Protein AF-A0A0J6UNQ1-F1 (afdb_monomer_lite)

Sequence (253 aa):
MTHEAFAPLTIAEYAAQAALTDQRSDGGSLAFPLLGLFGETGSLLSEVKKKQRDRTSYRGYAGAVVEELGDVLWYFAAVAFRTGVPLPGVFAEAVSATGNDGAITLAALQPDIMPRAGDPTAAFERTLLKLAGEVGILVMDAQGQGGEKSIGLPRNRLVTIARTLIQAANEAGVTLEAAAIKNLAKISDRWPRERQYPAPLDALADAEERLPRSIAIEIFEREVRGRTYVFQRRNGINIGDRLTRGTGQPPQA

Structure (mmCIF, N/CA/C/O backbone):
data_AF-A0A0J6UNQ1-F1
#
_entry.id   AF-A0A0J6UNQ1-F1
#
loop_
_atom_site.group_PDB
_atom_site.id
_atom_site.type_symbol
_atom_site.label_atom_id
_atom_site.label_alt_id
_atom_site.label_comp_id
_atom_site.label_asym_id
_atom_site.label_entity_id
_atom_site.label_seq_id
_atom_site.pdbx_PDB_ins_code
_atom_site.Cartn_x
_atom_site.Cartn_y
_atom_site.Cartn_z
_atom_site.occupancy
_atom_site.B_iso_or_equiv
_atom_site.auth_seq_id
_atom_site.auth_comp_id
_atom_site.auth_asym_id
_atom_site.auth_atom_id
_atom_site.pdbx_PDB_model_num
ATOM 1 N N . MET A 1 1 ? -18.266 -28.365 -5.798 1.00 35.19 1 MET A N 1
ATOM 2 C CA . MET A 1 1 ? -16.909 -27.824 -5.588 1.00 35.19 1 MET A CA 1
ATOM 3 C C . MET A 1 1 ? -16.323 -27.559 -6.960 1.00 35.19 1 MET A C 1
ATOM 5 O O . MET A 1 1 ? -15.866 -28.487 -7.612 1.00 35.19 1 MET A O 1
ATOM 9 N N . THR A 1 2 ? -16.467 -26.339 -7.464 1.00 34.62 2 THR A N 1
ATOM 10 C CA . THR A 1 2 ? -15.745 -25.905 -8.660 1.00 34.62 2 THR A CA 1
ATOM 11 C C . THR A 1 2 ? -14.287 -25.758 -8.254 1.00 34.62 2 THR A C 1
ATOM 13 O O . THR A 1 2 ? -13.968 -24.957 -7.382 1.00 34.62 2 THR A O 1
ATOM 16 N N . HIS A 1 3 ? -13.419 -26.595 -8.819 1.00 41.25 3 HIS A N 1
ATOM 17 C CA . HIS A 1 3 ? -11.984 -26.355 -8.805 1.00 41.25 3 HIS A CA 1
ATOM 18 C C . HIS A 1 3 ? -11.775 -25.048 -9.580 1.00 41.25 3 HIS A C 1
ATOM 20 O O . HIS A 1 3 ? -11.714 -25.063 -10.808 1.00 41.25 3 HIS A O 1
ATOM 26 N N . GLU A 1 4 ? -11.761 -23.905 -8.894 1.00 51.84 4 GLU A N 1
ATOM 27 C CA . GLU A 1 4 ? -11.143 -22.714 -9.466 1.00 51.84 4 GLU A CA 1
ATOM 28 C C . GLU A 1 4 ? -9.684 -23.095 -9.704 1.00 51.84 4 GLU A C 1
ATOM 30 O O . GLU A 1 4 ? -8.930 -23.378 -8.770 1.00 51.84 4 GLU A O 1
ATOM 35 N N . ALA A 1 5 ? -9.319 -23.242 -10.976 1.00 53.97 5 ALA A N 1
ATOM 36 C CA . ALA A 1 5 ? -7.930 -23.392 -11.356 1.00 53.97 5 ALA A CA 1
ATOM 37 C C . ALA A 1 5 ? -7.187 -22.169 -10.811 1.00 53.97 5 ALA A C 1
ATOM 39 O O . ALA A 1 5 ? -7.630 -21.043 -11.026 1.00 53.97 5 ALA A O 1
ATOM 40 N N . PHE A 1 6 ? -6.097 -22.392 -10.075 1.00 60.75 6 PHE A N 1
ATOM 41 C CA . PHE A 1 6 ? -5.273 -21.304 -9.564 1.00 60.75 6 PHE A CA 1
ATOM 42 C C . PHE A 1 6 ? -4.751 -20.499 -10.760 1.00 60.75 6 PHE A C 1
ATOM 44 O O . PHE A 1 6 ? -3.892 -20.974 -11.505 1.00 60.75 6 PHE A O 1
ATOM 51 N N . ALA A 1 7 ? -5.323 -19.318 -10.974 1.00 77.00 7 ALA A N 1
ATOM 52 C CA . ALA A 1 7 ? -4.884 -18.371 -11.982 1.00 77.00 7 ALA A CA 1
ATOM 53 C C . ALA A 1 7 ? -4.007 -17.317 -11.289 1.00 77.00 7 ALA A C 1
ATOM 55 O O . ALA A 1 7 ? -4.425 -16.776 -10.262 1.00 77.00 7 ALA A O 1
ATOM 56 N N . PRO A 1 8 ? -2.798 -17.032 -11.801 1.00 86.50 8 PRO A N 1
ATOM 57 C CA . PRO A 1 8 ? -1.965 -15.967 -11.257 1.00 86.50 8 PRO A CA 1
ATOM 58 C C . PRO A 1 8 ? -2.681 -14.618 -11.354 1.00 86.50 8 PRO A C 1
ATOM 60 O O . PRO A 1 8 ? -3.288 -14.319 -12.383 1.00 86.50 8 PRO A O 1
ATOM 63 N N . LEU A 1 9 ? -2.570 -13.790 -10.316 1.00 92.31 9 LEU A N 1
ATOM 64 C CA . LEU A 1 9 ? -3.244 -12.495 -10.284 1.00 92.31 9 LEU A CA 1
ATOM 65 C C . LEU A 1 9 ? -2.548 -11.516 -11.237 1.00 92.31 9 LEU A C 1
ATOM 67 O O . LEU A 1 9 ? -1.386 -11.139 -11.031 1.00 92.31 9 LEU A O 1
ATOM 71 N N . THR A 1 10 ? -3.254 -11.081 -12.277 1.00 94.94 10 THR A N 1
ATOM 72 C CA . THR A 1 10 ? -2.749 -10.043 -13.180 1.00 94.94 10 THR A CA 1
ATOM 73 C C . THR A 1 10 ? -2.793 -8.667 -12.526 1.00 94.94 10 THR A C 1
ATOM 75 O O . THR A 1 10 ? -3.625 -8.370 -11.665 1.00 94.94 10 THR A O 1
ATOM 78 N N . ILE A 1 11 ? -1.905 -7.775 -12.968 1.00 95.06 11 ILE A N 1
ATOM 79 C CA . ILE A 1 11 ? -1.898 -6.381 -12.502 1.00 95.06 11 ILE A CA 1
ATOM 80 C C . ILE A 1 11 ? -3.201 -5.679 -12.902 1.00 95.06 11 ILE A C 1
ATOM 82 O O . ILE A 1 11 ? -3.720 -4.856 -12.148 1.00 95.06 11 ILE A O 1
ATOM 86 N N . ALA A 1 12 ? -3.746 -6.022 -14.073 1.00 94.06 12 ALA A N 1
ATOM 87 C CA . ALA A 1 12 ? -5.016 -5.498 -14.556 1.00 94.06 12 ALA A CA 1
ATOM 88 C C . ALA A 1 12 ? -6.192 -5.937 -13.667 1.00 94.06 12 ALA A C 1
ATOM 90 O O . ALA A 1 12 ? -7.011 -5.098 -13.291 1.00 94.06 12 ALA A O 1
ATOM 91 N N . GLU A 1 13 ? -6.254 -7.215 -13.280 1.00 94.00 13 GLU A N 1
ATOM 92 C CA . GLU A 1 13 ? -7.276 -7.724 -12.357 1.00 94.00 13 GLU A CA 1
ATOM 93 C C . GLU A 1 13 ? -7.169 -7.073 -10.981 1.00 94.00 13 GLU A C 1
ATOM 95 O O . GLU A 1 13 ? -8.181 -6.618 -10.446 1.00 94.00 13 GLU A O 1
ATOM 100 N N . TYR A 1 14 ? -5.954 -6.970 -10.430 1.00 95.31 14 TYR A N 1
ATOM 101 C CA . TYR A 1 14 ? -5.736 -6.272 -9.165 1.00 95.31 14 TYR A CA 1
ATOM 102 C C . TYR A 1 14 ? -6.218 -4.817 -9.243 1.00 95.31 14 TYR A C 1
ATOM 104 O O . TYR A 1 14 ? -7.014 -4.393 -8.407 1.00 95.31 14 TYR A O 1
ATOM 112 N N . ALA A 1 15 ? -5.796 -4.067 -10.268 1.00 94.25 15 ALA A N 1
ATOM 113 C CA . ALA A 1 15 ? -6.183 -2.668 -10.450 1.00 94.25 15 ALA A CA 1
ATOM 114 C C . ALA A 1 15 ? -7.705 -2.502 -10.576 1.00 94.25 15 ALA A C 1
ATOM 116 O O . ALA A 1 15 ? -8.283 -1.606 -9.961 1.00 94.25 15 ALA A O 1
ATOM 117 N N . ALA A 1 16 ? -8.361 -3.386 -11.334 1.00 92.44 16 ALA A N 1
ATOM 118 C CA . ALA A 1 16 ? -9.809 -3.375 -11.499 1.00 92.44 16 ALA A CA 1
ATOM 119 C C . ALA A 1 16 ? -10.539 -3.635 -10.174 1.00 92.44 16 ALA A C 1
ATOM 121 O O . ALA A 1 16 ? -11.527 -2.967 -9.882 1.00 92.44 16 ALA A O 1
ATOM 122 N N . GLN A 1 17 ? -10.063 -4.575 -9.354 1.00 91.62 17 GLN A N 1
ATOM 123 C CA . GLN A 1 17 ? -10.671 -4.861 -8.054 1.00 91.62 17 GLN A CA 1
ATOM 124 C C . GLN A 1 17 ? -10.409 -3.750 -7.028 1.00 91.62 17 GLN A C 1
ATOM 126 O O . GLN A 1 17 ? -11.342 -3.327 -6.348 1.00 91.62 17 GLN A O 1
ATOM 131 N N . ALA A 1 18 ? -9.181 -3.231 -6.963 1.00 90.94 18 ALA A N 1
ATOM 132 C CA . ALA A 1 18 ? -8.801 -2.124 -6.088 1.00 90.94 18 ALA A CA 1
ATOM 133 C C . ALA A 1 18 ? -9.609 -0.847 -6.376 1.00 90.94 18 ALA A C 1
ATOM 135 O O . ALA A 1 18 ? -10.054 -0.172 -5.448 1.00 90.94 18 ALA A O 1
ATOM 136 N N . ALA A 1 19 ? -9.864 -0.541 -7.654 1.00 88.75 19 ALA A N 1
ATOM 137 C CA . ALA A 1 19 ? -10.661 0.618 -8.057 1.00 88.75 19 ALA A CA 1
ATOM 138 C C . ALA A 1 19 ? -12.116 0.548 -7.558 1.00 88.75 19 ALA A C 1
ATOM 140 O O . ALA A 1 19 ? -12.745 1.576 -7.318 1.00 88.75 19 ALA A O 1
ATOM 141 N N . LEU A 1 20 ? -12.663 -0.655 -7.356 1.00 84.88 20 LEU A N 1
ATOM 142 C CA . LEU A 1 20 ? -14.030 -0.826 -6.856 1.00 84.88 20 LEU A CA 1
ATOM 143 C C . LEU A 1 20 ? -14.170 -0.543 -5.365 1.00 84.88 20 LEU A C 1
ATOM 145 O O . LEU A 1 20 ? -15.296 -0.338 -4.913 1.00 84.88 20 LEU A O 1
ATOM 149 N N . THR A 1 21 ? -13.071 -0.563 -4.609 1.00 79.69 21 THR A N 1
ATOM 150 C CA . THR A 1 21 ? -13.057 -0.255 -3.174 1.00 79.69 21 THR A CA 1
ATOM 151 C C . THR A 1 21 ? -12.548 1.148 -2.880 1.00 79.69 21 THR A C 1
ATOM 153 O O . THR A 1 21 ? -12.613 1.572 -1.729 1.00 79.69 21 THR A O 1
ATOM 156 N N . ASP A 1 22 ? -12.124 1.901 -3.901 1.00 74.00 22 ASP A N 1
ATOM 157 C CA . ASP A 1 22 ? -11.892 3.349 -3.830 1.00 74.00 22 ASP A CA 1
ATOM 158 C C . ASP A 1 22 ? -13.232 4.115 -3.718 1.00 74.00 22 ASP A C 1
ATOM 160 O O . ASP A 1 22 ? -13.554 5.038 -4.468 1.00 74.00 22 ASP A O 1
ATOM 164 N N . GLN A 1 23 ? -14.090 3.670 -2.797 1.00 63.25 23 GLN A N 1
ATOM 165 C CA . GLN A 1 23 ? -15.420 4.214 -2.588 1.00 63.25 23 GLN A CA 1
ATOM 166 C C . GLN A 1 23 ? -15.385 5.324 -1.532 1.00 63.25 23 GLN A C 1
ATOM 168 O O . GLN A 1 23 ? -15.496 5.064 -0.336 1.00 63.25 23 GLN A O 1
ATOM 173 N N . ARG A 1 24 ? -15.425 6.562 -2.048 1.00 61.69 24 ARG A N 1
ATOM 174 C CA . ARG A 1 24 ? -16.089 7.770 -1.498 1.00 61.69 24 ARG A CA 1
ATOM 175 C C . ARG A 1 24 ? -15.286 8.723 -0.598 1.00 61.69 24 ARG A C 1
ATOM 177 O O . ARG A 1 24 ? -14.873 8.388 0.503 1.00 61.69 24 ARG A O 1
ATOM 184 N N . SER A 1 25 ? -15.289 10.002 -0.994 1.00 50.69 25 SER A N 1
ATOM 185 C CA . SER A 1 25 ? -16.072 11.104 -0.365 1.00 50.69 25 SER A CA 1
ATOM 186 C C . SER A 1 25 ? -15.649 12.495 -0.876 1.00 50.69 25 SER A C 1
ATOM 188 O O . SER A 1 25 ? -16.354 13.473 -0.652 1.00 50.69 25 SER A O 1
ATOM 190 N N . ASP A 1 26 ? -14.543 12.578 -1.618 1.00 56.22 26 ASP A N 1
ATOM 191 C CA . ASP A 1 26 ? -13.857 13.822 -1.996 1.00 56.22 26 ASP A CA 1
ATOM 192 C C . ASP A 1 26 ? -14.108 14.286 -3.444 1.00 56.22 26 ASP A C 1
ATOM 194 O O . ASP A 1 26 ? -13.344 15.084 -3.985 1.00 56.22 26 ASP A O 1
ATOM 198 N N . GLY A 1 27 ? -15.146 13.761 -4.103 1.00 61.03 27 GLY A N 1
ATOM 199 C CA . GLY A 1 27 ? -15.489 14.138 -5.479 1.00 61.03 27 GLY A CA 1
ATOM 200 C C . GLY A 1 27 ? -14.445 13.747 -6.534 1.00 61.03 27 GLY A C 1
ATOM 201 O O . GLY A 1 27 ? -14.466 14.312 -7.623 1.00 61.03 27 GLY A O 1
ATOM 202 N N . GLY A 1 28 ? -13.543 12.802 -6.233 1.00 67.56 28 GLY A N 1
ATOM 203 C CA . GLY A 1 28 ? -12.483 12.370 -7.153 1.00 67.56 28 GLY A CA 1
ATOM 204 C C . GLY A 1 28 ? -11.170 13.145 -7.004 1.00 67.56 28 GLY A C 1
ATOM 205 O O . GLY A 1 28 ? -10.309 13.051 -7.876 1.00 67.56 28 GLY A O 1
ATOM 206 N N . SER A 1 29 ? -10.997 13.896 -5.911 1.00 81.75 29 SER A N 1
ATOM 207 C CA . SER A 1 29 ? -9.749 14.606 -5.607 1.00 81.75 29 SER A CA 1
ATOM 208 C C . SER A 1 29 ? -8.552 13.656 -5.504 1.00 81.75 29 SER A C 1
ATOM 210 O O . SER A 1 29 ? -8.648 12.540 -5.012 1.00 81.75 29 SER A O 1
ATOM 212 N N . LEU A 1 30 ? -7.371 14.087 -5.931 1.00 85.88 30 LEU A N 1
ATOM 213 C CA . LEU A 1 30 ? -6.160 13.278 -5.780 1.00 85.88 30 LEU A CA 1
ATOM 214 C C . LEU A 1 30 ? -5.583 13.335 -4.351 1.00 85.88 30 LEU A C 1
ATOM 216 O O . LEU A 1 30 ? -4.728 12.530 -3.988 1.00 85.88 30 LEU A O 1
ATOM 220 N N . ALA A 1 31 ? -6.056 14.274 -3.525 1.00 85.62 31 ALA A N 1
ATOM 221 C CA . ALA A 1 31 ? -5.492 14.546 -2.208 1.00 85.62 31 ALA A CA 1
ATOM 222 C C . ALA A 1 31 ? -5.585 13.343 -1.258 1.00 85.62 31 ALA A C 1
ATOM 224 O O . ALA A 1 31 ? -4.598 13.010 -0.606 1.00 85.62 31 ALA A O 1
ATOM 225 N N . PHE A 1 32 ? -6.739 12.672 -1.190 1.00 87.00 32 PHE A N 1
ATOM 226 C CA . PHE A 1 32 ? -6.927 11.563 -0.255 1.00 87.00 32 PHE A CA 1
ATOM 227 C C . PHE A 1 32 ? -6.045 10.346 -0.594 1.00 87.00 32 PHE A C 1
ATOM 229 O O . PHE A 1 32 ? -5.311 9.903 0.292 1.00 87.00 32 PHE A O 1
ATOM 236 N N . PRO A 1 33 ? -5.998 9.849 -1.850 1.00 90.94 33 PRO A N 1
ATOM 237 C CA . PRO A 1 33 ? -5.072 8.775 -2.212 1.00 90.94 33 PRO A CA 1
ATOM 238 C C . PRO A 1 33 ? -3.597 9.118 -2.001 1.00 90.94 33 PRO A C 1
ATOM 240 O O . PRO A 1 33 ? -2.822 8.246 -1.623 1.00 90.94 33 PRO A O 1
ATOM 243 N N . LEU A 1 34 ? -3.196 10.376 -2.209 1.00 92.69 34 LEU A N 1
ATOM 244 C CA . LEU A 1 34 ? -1.817 10.813 -1.974 1.00 92.69 34 LEU A CA 1
ATOM 245 C C . LEU A 1 34 ? -1.449 10.841 -0.489 1.00 92.69 34 LEU A C 1
ATOM 247 O O . LEU A 1 34 ? -0.360 10.400 -0.124 1.00 92.69 34 LEU A O 1
ATOM 251 N N . LEU A 1 35 ? -2.354 11.328 0.367 1.00 92.19 35 LEU A N 1
ATOM 252 C CA . LEU A 1 35 ? -2.179 11.280 1.821 1.00 92.19 35 LEU A CA 1
ATOM 253 C C . LEU A 1 35 ? -2.087 9.834 2.313 1.00 92.19 35 LEU A C 1
ATOM 255 O O . LEU A 1 35 ? -1.215 9.525 3.123 1.00 92.19 35 LEU A O 1
ATOM 259 N N . GLY A 1 36 ? -2.945 8.958 1.786 1.00 93.81 36 GLY A N 1
ATOM 260 C CA . GLY A 1 36 ? -2.898 7.524 2.049 1.00 93.81 36 GLY A CA 1
ATOM 261 C C . GLY A 1 36 ? -1.568 6.906 1.629 1.00 93.81 36 GLY A C 1
ATOM 262 O O . GLY A 1 36 ? -0.867 6.345 2.462 1.00 93.81 36 GLY A O 1
ATOM 263 N N . LEU A 1 37 ? -1.156 7.094 0.371 1.00 96.44 37 LEU A N 1
ATOM 264 C CA . LEU A 1 37 ? 0.104 6.556 -0.152 1.00 96.44 37 LEU A CA 1
ATOM 265 C C . LEU A 1 37 ? 1.313 6.986 0.689 1.00 96.44 37 LEU A C 1
ATOM 267 O O . LEU A 1 37 ? 2.171 6.164 1.015 1.00 96.44 37 LEU A O 1
ATOM 271 N N . PHE A 1 38 ? 1.383 8.269 1.053 1.00 96.94 38 PHE A N 1
ATOM 272 C CA . PHE A 1 38 ? 2.451 8.789 1.903 1.00 96.94 38 PHE A CA 1
ATOM 273 C C . PHE A 1 38 ? 2.399 8.187 3.314 1.00 96.94 38 PHE A C 1
ATOM 275 O O . PHE A 1 38 ? 3.431 7.771 3.843 1.00 96.94 38 PHE A O 1
ATOM 282 N N . 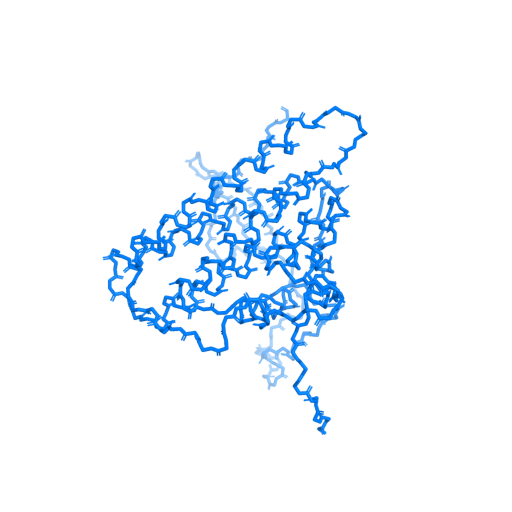GLY A 1 39 ? 1.202 8.102 3.902 1.00 97.19 39 GLY A N 1
ATOM 283 C CA . GLY A 1 39 ? 0.967 7.515 5.219 1.00 97.19 39 GLY A CA 1
ATOM 284 C C . GLY A 1 39 ? 1.421 6.060 5.304 1.00 97.19 39 GLY A C 1
ATOM 285 O O . GLY A 1 39 ? 2.264 5.745 6.142 1.00 97.19 39 GLY A O 1
ATOM 286 N N . GLU A 1 40 ? 0.956 5.207 4.389 1.00 97.31 40 GLU A N 1
ATOM 287 C CA . GLU A 1 40 ? 1.295 3.776 4.399 1.00 97.31 40 GLU A CA 1
ATOM 288 C C . GLU A 1 40 ? 2.765 3.523 4.051 1.00 97.31 40 GLU A C 1
ATOM 290 O O . GLU A 1 40 ? 3.394 2.613 4.588 1.00 97.31 40 GLU A O 1
ATOM 295 N N . THR A 1 41 ? 3.384 4.390 3.242 1.00 97.75 41 THR A N 1
ATOM 296 C CA . THR A 1 41 ? 4.842 4.340 3.040 1.00 97.75 41 THR A CA 1
ATOM 297 C C . THR A 1 41 ? 5.594 4.629 4.352 1.00 97.75 41 THR A C 1
ATOM 299 O O . THR A 1 41 ? 6.621 4.010 4.645 1.00 97.75 41 THR A O 1
ATOM 302 N N . GLY A 1 42 ? 5.074 5.535 5.187 1.00 96.81 42 GLY A N 1
ATOM 303 C CA . GLY A 1 42 ? 5.582 5.799 6.537 1.00 96.81 42 GLY A CA 1
ATOM 304 C C . GLY A 1 42 ? 5.323 4.659 7.532 1.00 96.81 42 GLY A C 1
ATOM 305 O O . GLY A 1 42 ? 6.181 4.370 8.379 1.00 96.81 42 GLY A O 1
ATOM 306 N N . SER A 1 43 ? 4.180 3.980 7.424 1.00 95.38 43 SER A N 1
ATOM 307 C CA . SER A 1 43 ? 3.863 2.770 8.192 1.00 95.38 43 SER A CA 1
ATOM 308 C C . SER A 1 43 ? 4.835 1.633 7.850 1.00 95.38 43 SER A C 1
ATOM 310 O O . SER A 1 43 ? 5.454 1.064 8.752 1.00 95.38 43 SER A O 1
ATOM 312 N N . LEU A 1 44 ? 5.117 1.410 6.561 1.00 94.19 44 LEU A N 1
ATOM 313 C CA . LEU A 1 44 ? 6.121 0.450 6.092 1.00 94.19 44 LEU A CA 1
ATOM 314 C C . LEU A 1 44 ? 7.522 0.735 6.665 1.00 94.19 44 LEU A C 1
ATOM 316 O O . LEU A 1 44 ? 8.185 -0.167 7.183 1.00 94.19 44 LEU A O 1
ATOM 320 N N . LEU A 1 45 ? 7.968 1.998 6.641 1.00 93.00 45 LEU A N 1
ATOM 321 C CA . LEU A 1 45 ? 9.219 2.425 7.291 1.00 93.00 45 LEU A CA 1
ATOM 322 C C . LEU A 1 45 ? 9.220 2.128 8.800 1.00 93.00 45 LEU A C 1
ATOM 324 O O . LEU A 1 45 ? 10.249 1.760 9.378 1.00 93.00 45 LEU A O 1
ATOM 328 N N . SER A 1 46 ? 8.067 2.281 9.450 1.00 92.12 46 SER A N 1
ATOM 329 C CA . SER A 1 46 ? 7.922 2.023 10.880 1.00 92.12 46 SER A CA 1
ATOM 330 C C . SER A 1 46 ? 8.072 0.541 11.218 1.00 92.12 46 SER A C 1
ATOM 332 O O . SER A 1 46 ? 8.720 0.233 12.220 1.00 92.12 46 SER A O 1
ATOM 334 N N . GLU A 1 47 ? 7.563 -0.371 10.387 1.00 89.50 47 GLU A N 1
ATOM 335 C CA . GLU A 1 47 ? 7.742 -1.818 10.576 1.00 89.50 47 GLU A CA 1
ATOM 336 C C . GLU A 1 47 ? 9.210 -2.243 10.481 1.00 89.50 47 GLU A C 1
ATOM 338 O O . GLU A 1 47 ? 9.699 -3.019 11.308 1.00 89.50 47 GLU A O 1
ATOM 343 N N . VAL A 1 48 ? 9.965 -1.670 9.542 1.00 82.12 48 VAL A N 1
ATOM 344 C CA . VAL A 1 48 ? 11.411 -1.930 9.432 1.00 82.12 48 VAL A CA 1
ATOM 345 C C . VAL A 1 48 ? 12.167 -1.437 10.659 1.00 82.12 48 VAL A C 1
ATOM 347 O O . VAL A 1 48 ? 12.972 -2.176 11.230 1.00 82.12 48 VAL A O 1
ATOM 350 N N . LYS A 1 49 ? 11.852 -0.229 11.132 1.00 85.38 49 LYS A N 1
ATOM 351 C CA . LYS A 1 49 ? 12.442 0.320 12.358 1.00 85.38 49 LYS A CA 1
ATOM 352 C C . LYS A 1 49 ? 12.123 -0.540 13.587 1.00 85.38 49 LYS A C 1
ATOM 354 O O . LYS A 1 49 ? 12.995 -0.753 14.429 1.00 85.38 49 LYS A O 1
ATOM 359 N N . LYS A 1 50 ? 10.888 -1.047 13.705 1.00 84.19 50 LYS A N 1
ATOM 360 C CA . LYS A 1 50 ? 10.483 -1.953 14.797 1.00 84.19 50 LYS A CA 1
ATOM 361 C C . LYS A 1 50 ? 11.296 -3.245 14.770 1.00 84.19 50 LYS A C 1
ATOM 363 O O . LYS A 1 50 ? 11.805 -3.642 15.809 1.00 84.19 50 LYS A O 1
ATOM 368 N N . LYS A 1 51 ? 11.493 -3.855 13.598 1.00 79.50 51 LYS A N 1
ATOM 369 C CA . LYS A 1 51 ? 12.292 -5.083 13.445 1.00 79.50 51 LYS A CA 1
ATOM 370 C C . LYS A 1 51 ? 13.759 -4.915 13.842 1.00 79.50 51 LYS A C 1
ATOM 372 O O . LYS A 1 51 ? 14.341 -5.832 14.415 1.00 79.50 51 LYS A O 1
ATOM 377 N N . GLN A 1 52 ? 14.354 -3.760 13.544 1.00 74.56 52 GLN A N 1
ATOM 378 C CA . GLN A 1 52 ? 15.722 -3.445 13.968 1.00 74.56 52 GLN A CA 1
ATOM 379 C C . GLN A 1 52 ? 15.832 -3.258 15.485 1.00 74.56 52 GLN A C 1
ATOM 381 O O . GLN A 1 52 ? 16.808 -3.693 16.095 1.00 74.56 52 GLN A O 1
ATOM 386 N N . ARG A 1 53 ? 14.841 -2.591 16.091 1.00 76.38 53 ARG A N 1
ATOM 387 C CA . ARG A 1 53 ? 14.822 -2.289 17.528 1.00 76.38 53 ARG A CA 1
ATOM 388 C C . ARG A 1 53 ? 14.527 -3.530 18.365 1.00 76.38 53 ARG A C 1
ATOM 390 O O . ARG A 1 53 ? 15.241 -3.835 19.317 1.00 76.38 53 ARG A O 1
ATOM 397 N N . ASP A 1 54 ? 13.460 -4.221 18.001 1.00 70.62 54 ASP A N 1
ATOM 398 C CA . ASP A 1 54 ? 12.901 -5.340 18.730 1.00 70.62 54 ASP A CA 1
ATOM 399 C C . ASP A 1 54 ? 13.162 -6.566 17.858 1.00 70.62 54 ASP A C 1
ATOM 401 O O . ASP A 1 54 ? 12.563 -6.670 16.788 1.00 70.62 54 ASP A O 1
ATOM 405 N N . ARG A 1 55 ? 14.066 -7.474 18.273 1.00 65.94 55 ARG A N 1
ATOM 406 C CA . ARG A 1 55 ? 14.407 -8.744 17.582 1.00 65.94 55 ARG A CA 1
ATOM 407 C C . ARG A 1 55 ? 13.186 -9.676 17.483 1.00 65.94 55 ARG A C 1
ATOM 409 O O . ARG A 1 55 ? 13.124 -10.745 18.086 1.00 65.94 55 ARG A O 1
ATOM 416 N N . THR A 1 56 ? 12.175 -9.239 16.753 1.00 62.88 56 THR A N 1
ATOM 417 C CA . THR A 1 56 ? 10.869 -9.861 16.579 1.00 62.88 56 THR A CA 1
ATOM 418 C C . THR A 1 56 ? 11.016 -11.106 15.724 1.00 62.88 56 THR A C 1
ATOM 420 O O . THR A 1 56 ? 11.940 -11.221 14.912 1.00 62.88 56 THR A O 1
ATOM 423 N N . SER A 1 57 ? 10.091 -12.056 15.875 1.00 69.56 57 SER A N 1
ATOM 424 C CA . SER A 1 57 ? 10.082 -13.241 15.016 1.00 69.56 57 SER A CA 1
ATOM 425 C C . SER A 1 57 ? 9.977 -12.832 13.541 1.00 69.56 57 SER A C 1
ATOM 427 O O . SER A 1 57 ? 9.232 -11.919 13.181 1.00 69.56 57 SER A O 1
ATOM 429 N N . TYR A 1 58 ? 10.732 -13.503 12.670 1.00 68.12 58 TYR A N 1
ATOM 430 C CA . TYR A 1 58 ? 10.709 -13.240 11.227 1.00 68.12 58 TYR A CA 1
ATOM 431 C C . TYR A 1 58 ? 9.297 -13.357 10.626 1.00 68.12 58 TYR A C 1
ATOM 433 O O . TYR A 1 58 ? 8.923 -12.550 9.784 1.00 68.12 58 TYR A O 1
ATOM 441 N N . ARG A 1 59 ? 8.476 -14.299 11.118 1.00 70.38 59 ARG A N 1
ATOM 442 C CA . ARG A 1 59 ? 7.094 -14.495 10.645 1.00 70.38 59 ARG A CA 1
ATOM 443 C C . ARG A 1 59 ? 6.183 -13.300 10.930 1.00 70.38 59 ARG A C 1
ATOM 445 O O . ARG A 1 59 ? 5.426 -12.913 10.049 1.00 70.38 59 ARG A O 1
ATOM 452 N N . GLY A 1 60 ? 6.263 -12.719 12.130 1.00 80.00 60 GLY A N 1
ATOM 453 C CA . GLY A 1 60 ? 5.476 -11.530 12.473 1.00 80.00 60 GLY A CA 1
ATOM 454 C C . GLY A 1 60 ? 5.878 -10.324 11.626 1.00 80.00 60 GLY A C 1
ATOM 455 O O . GLY A 1 60 ? 5.021 -9.624 11.101 1.00 80.00 60 GLY A O 1
ATOM 456 N N . TYR A 1 61 ? 7.184 -10.156 11.417 1.00 83.06 61 TYR A N 1
ATOM 457 C CA . TYR A 1 61 ? 7.726 -9.094 10.576 1.00 83.06 61 TYR A CA 1
ATOM 458 C C . TYR A 1 61 ? 7.308 -9.218 9.107 1.00 83.06 61 TYR A C 1
ATOM 460 O O . TYR A 1 61 ? 6.773 -8.268 8.548 1.00 83.06 61 TYR A O 1
ATOM 468 N N . ALA A 1 62 ? 7.489 -10.391 8.492 1.00 84.88 62 ALA A N 1
ATOM 469 C CA . ALA A 1 62 ? 7.086 -10.610 7.104 1.00 84.88 62 ALA A CA 1
ATOM 470 C C . ALA A 1 62 ? 5.577 -10.383 6.917 1.00 84.88 62 ALA A C 1
ATOM 472 O O . ALA A 1 62 ? 5.167 -9.752 5.950 1.00 84.88 62 ALA A O 1
ATOM 473 N N . GLY A 1 63 ? 4.750 -10.835 7.868 1.00 89.31 63 GLY A N 1
ATOM 474 C CA . GLY A 1 63 ? 3.304 -10.610 7.835 1.00 89.31 63 GLY A CA 1
ATOM 475 C C . GLY A 1 63 ? 2.902 -9.133 7.908 1.00 89.31 63 GLY A C 1
ATOM 476 O O . GLY A 1 63 ? 1.965 -8.740 7.210 1.00 89.31 63 GLY A O 1
ATOM 477 N N . ALA A 1 64 ? 3.612 -8.335 8.714 1.00 90.50 64 ALA A N 1
ATOM 478 C CA . ALA A 1 64 ? 3.408 -6.892 8.814 1.00 90.50 64 ALA A CA 1
ATOM 479 C C . ALA A 1 64 ? 3.870 -6.173 7.539 1.00 90.50 64 ALA A C 1
ATOM 481 O O . ALA A 1 64 ? 3.100 -5.436 6.942 1.00 90.50 64 ALA A O 1
ATOM 482 N N . VAL A 1 65 ? 5.071 -6.471 7.034 1.00 91.50 65 VAL A N 1
ATOM 483 C CA . VAL A 1 65 ? 5.583 -5.871 5.789 1.00 91.50 65 VAL A CA 1
ATOM 484 C C . VAL A 1 65 ? 4.684 -6.184 4.589 1.00 91.50 65 VAL A C 1
ATOM 486 O O . VAL A 1 65 ? 4.430 -5.299 3.779 1.00 91.50 65 VAL A O 1
ATOM 489 N N . VAL A 1 66 ? 4.167 -7.413 4.478 1.00 94.19 66 VAL A N 1
ATOM 490 C CA . VAL A 1 66 ? 3.191 -7.790 3.436 1.00 94.19 66 VAL A CA 1
ATOM 491 C C . VAL A 1 66 ? 1.907 -6.965 3.544 1.00 94.19 66 VAL A C 1
ATOM 493 O O . VAL A 1 66 ? 1.309 -6.640 2.523 1.00 94.19 66 VAL A O 1
ATOM 496 N N . GLU A 1 67 ? 1.475 -6.630 4.761 1.00 94.62 67 GLU A N 1
ATOM 497 C CA . GLU A 1 67 ? 0.305 -5.776 4.975 1.00 94.62 67 GLU A CA 1
ATOM 498 C C . GLU A 1 67 ? 0.548 -4.352 4.493 1.00 94.62 67 GLU A C 1
ATOM 500 O O . GLU A 1 67 ? -0.189 -3.865 3.640 1.00 94.62 67 GLU A O 1
ATOM 505 N N . GLU A 1 68 ? 1.625 -3.738 4.978 1.00 96.12 68 GLU A N 1
ATOM 506 C CA . GLU A 1 68 ? 1.964 -2.352 4.660 1.00 96.12 68 GLU A CA 1
ATOM 507 C C . GLU A 1 68 ? 2.272 -2.175 3.166 1.00 96.12 68 GLU A C 1
ATOM 509 O O . GLU A 1 68 ? 1.823 -1.219 2.540 1.00 96.12 68 GLU A O 1
ATOM 514 N N . LEU A 1 69 ? 2.972 -3.131 2.539 1.00 96.06 69 LEU A N 1
ATOM 515 C CA . LEU A 1 69 ? 3.179 -3.128 1.085 1.00 96.06 69 LEU A CA 1
ATOM 516 C C . LEU A 1 69 ? 1.864 -3.240 0.311 1.00 96.06 69 LEU A C 1
ATOM 518 O O . LEU A 1 69 ? 1.737 -2.640 -0.755 1.00 96.06 69 LEU A O 1
ATOM 522 N N . GLY A 1 70 ? 0.903 -4.009 0.824 1.00 96.69 70 GLY A N 1
ATOM 523 C CA . GLY A 1 70 ? -0.416 -4.147 0.217 1.00 96.69 70 GLY A CA 1
ATOM 524 C C . GLY A 1 70 ? -1.195 -2.834 0.256 1.00 96.69 70 GLY A C 1
ATOM 525 O O . GLY A 1 70 ? -1.799 -2.450 -0.743 1.00 96.69 70 GLY A O 1
ATOM 526 N N . ASP A 1 71 ? -1.130 -2.116 1.376 1.00 96.38 71 ASP A N 1
ATOM 527 C CA . ASP A 1 71 ? -1.792 -0.821 1.535 1.00 96.38 71 ASP A CA 1
ATOM 528 C C . ASP A 1 71 ? -1.105 0.279 0.695 1.00 96.38 71 ASP A C 1
ATOM 530 O O . ASP A 1 71 ? -1.785 1.063 0.026 1.00 96.38 71 ASP A O 1
ATOM 534 N N . VAL A 1 72 ? 0.235 0.273 0.608 1.00 98.00 72 VAL A N 1
ATOM 535 C CA . VAL A 1 72 ? 0.998 1.124 -0.329 1.00 98.00 72 VAL A CA 1
ATOM 536 C C . VAL A 1 72 ? 0.593 0.846 -1.778 1.00 98.00 72 VAL A C 1
ATOM 538 O O . VAL A 1 72 ? 0.319 1.782 -2.532 1.00 98.00 72 VAL A O 1
ATOM 541 N N . LEU A 1 73 ? 0.528 -0.427 -2.180 1.00 97.69 73 LEU A N 1
ATOM 542 C CA . LEU A 1 73 ? 0.138 -0.825 -3.533 1.00 97.69 73 LEU A CA 1
ATOM 543 C C . LEU A 1 73 ? -1.296 -0.381 -3.862 1.00 97.69 73 LEU A C 1
ATOM 545 O O . LEU A 1 73 ? -1.548 0.081 -4.976 1.00 97.69 73 LEU A O 1
ATOM 549 N N . TRP A 1 74 ? -2.210 -0.462 -2.895 1.00 96.44 74 TRP A N 1
ATOM 550 C CA . TRP A 1 74 ? -3.601 -0.048 -3.062 1.00 96.44 74 TRP A CA 1
ATOM 551 C C . TRP A 1 74 ? -3.733 1.454 -3.317 1.00 96.44 74 TRP A C 1
ATOM 553 O O . TRP A 1 74 ? -4.335 1.858 -4.316 1.00 96.44 74 TRP A O 1
ATOM 563 N N . TYR A 1 75 ? -3.112 2.295 -2.484 1.00 96.25 75 TYR A N 1
ATOM 564 C CA . TYR A 1 75 ? -3.131 3.740 -2.716 1.00 96.25 75 TYR A CA 1
ATOM 565 C C . TYR A 1 75 ? -2.368 4.140 -3.981 1.00 96.25 75 TYR A C 1
ATOM 567 O O . TYR A 1 75 ? -2.789 5.055 -4.688 1.00 96.25 75 TYR A O 1
ATOM 575 N N . PHE A 1 76 ? -1.285 3.437 -4.318 1.00 97.12 76 PHE A N 1
ATOM 576 C CA . PHE A 1 76 ? -0.569 3.652 -5.572 1.00 97.12 76 PHE A CA 1
ATOM 577 C C . PHE A 1 76 ? -1.456 3.348 -6.791 1.00 97.12 76 PHE A C 1
ATOM 579 O O . PHE A 1 76 ? -1.508 4.144 -7.733 1.00 97.12 76 PHE A O 1
ATOM 586 N N . ALA A 1 77 ? -2.216 2.249 -6.749 1.00 95.69 77 ALA A N 1
ATOM 587 C CA . ALA A 1 77 ? -3.203 1.910 -7.769 1.00 95.69 77 ALA A CA 1
ATOM 588 C C . ALA A 1 77 ? -4.322 2.959 -7.859 1.00 95.69 77 ALA A C 1
ATOM 590 O O . ALA A 1 77 ? -4.692 3.356 -8.964 1.00 95.69 77 ALA A O 1
ATOM 591 N N . ALA A 1 78 ? -4.811 3.463 -6.721 1.00 93.12 78 ALA A N 1
ATOM 592 C CA . ALA A 1 78 ? -5.813 4.528 -6.681 1.00 93.12 78 ALA A CA 1
ATOM 593 C C . ALA A 1 78 ? -5.292 5.836 -7.306 1.00 93.12 78 ALA A C 1
ATOM 595 O O . ALA A 1 78 ? -5.990 6.461 -8.104 1.00 93.12 78 ALA A O 1
ATOM 596 N N . VAL A 1 79 ? -4.046 6.231 -7.017 1.00 92.94 79 VAL A N 1
ATOM 597 C CA . VAL A 1 79 ? -3.404 7.401 -7.643 1.00 92.94 79 VAL A CA 1
ATOM 598 C C . VAL A 1 79 ? -3.289 7.223 -9.158 1.00 92.94 79 VAL A C 1
ATOM 600 O O . VAL A 1 79 ? -3.657 8.127 -9.912 1.00 92.94 79 VAL A O 1
ATOM 603 N N . ALA A 1 80 ? -2.816 6.064 -9.624 1.00 93.19 80 ALA A N 1
ATOM 604 C CA . ALA A 1 80 ? -2.714 5.772 -11.053 1.00 93.19 80 ALA A CA 1
ATOM 605 C C . ALA A 1 80 ? -4.093 5.829 -11.736 1.00 93.19 80 ALA A C 1
ATOM 607 O O . ALA A 1 80 ? -4.253 6.491 -12.761 1.00 93.19 80 ALA A O 1
ATOM 608 N N . PHE A 1 81 ? -5.112 5.229 -11.114 1.00 91.19 81 PHE A N 1
ATOM 609 C CA . PHE A 1 81 ? -6.488 5.240 -11.606 1.00 91.19 81 PHE A CA 1
ATOM 610 C C . PHE A 1 81 ? -7.060 6.661 -11.714 1.00 91.19 81 PHE A C 1
ATOM 612 O O . PHE A 1 81 ? -7.537 7.049 -12.780 1.00 91.19 81 PHE A O 1
ATOM 619 N N . ARG A 1 82 ? -6.954 7.475 -10.653 1.00 87.94 82 ARG A N 1
ATOM 620 C CA . ARG A 1 82 ? -7.488 8.851 -10.636 1.00 87.94 82 ARG A CA 1
ATOM 621 C C . ARG A 1 82 ? -6.740 9.816 -11.560 1.00 87.94 82 ARG A C 1
ATOM 623 O O . ARG A 1 82 ? -7.293 10.842 -11.938 1.00 87.94 82 ARG A O 1
ATOM 630 N N . THR A 1 83 ? -5.508 9.487 -11.948 1.00 88.12 83 THR A N 1
ATOM 631 C CA . THR A 1 83 ? -4.725 10.257 -12.931 1.00 88.12 83 THR A CA 1
ATOM 632 C C . THR A 1 83 ? -4.804 9.704 -14.353 1.00 88.12 83 THR A C 1
ATOM 634 O O . THR A 1 83 ? -4.144 10.221 -15.251 1.00 88.12 83 THR A O 1
ATOM 637 N N . GLY A 1 84 ? -5.615 8.665 -14.582 1.00 89.38 84 GLY A N 1
ATOM 638 C CA . GLY A 1 84 ? -5.789 8.054 -15.900 1.00 89.38 84 GLY A CA 1
ATOM 639 C C . GLY A 1 84 ? -4.550 7.318 -16.418 1.00 89.38 84 GLY A C 1
ATOM 640 O O . GLY A 1 84 ? -4.470 7.022 -17.610 1.00 89.38 84 GLY A O 1
ATOM 641 N N . VAL A 1 85 ? -3.579 7.013 -15.551 1.00 91.44 85 VAL A N 1
ATOM 642 C CA . VAL A 1 85 ? -2.375 6.271 -15.928 1.00 91.44 85 VAL A CA 1
ATOM 643 C C . VAL A 1 85 ? -2.635 4.770 -15.747 1.00 91.44 85 VAL A C 1
ATOM 645 O O . VAL A 1 85 ? -2.901 4.323 -14.630 1.00 91.44 85 VAL A O 1
ATOM 648 N N . PRO A 1 86 ? -2.535 3.950 -16.809 1.00 92.44 86 PRO A N 1
ATOM 649 C CA . PRO A 1 86 ? -2.786 2.518 -16.704 1.00 92.44 86 PRO A CA 1
ATOM 650 C C . PRO A 1 86 ? -1.699 1.833 -15.867 1.00 92.44 86 PRO A C 1
ATOM 652 O O . PRO A 1 86 ? -0.543 1.728 -16.286 1.00 92.44 86 PRO A O 1
ATOM 655 N N . LEU A 1 87 ? -2.091 1.324 -14.695 1.00 94.62 87 LEU A N 1
ATOM 656 C CA . LEU A 1 87 ? -1.201 0.633 -13.758 1.00 94.62 87 LEU A CA 1
ATOM 657 C C . LEU A 1 87 ? -0.398 -0.519 -14.400 1.00 94.62 87 LEU A C 1
ATOM 659 O O . LEU A 1 87 ? 0.804 -0.593 -14.142 1.00 94.62 87 LEU A O 1
ATOM 663 N N . PRO A 1 88 ? -0.976 -1.373 -15.276 1.00 94.56 88 PRO A N 1
ATOM 664 C CA . PRO A 1 88 ? -0.206 -2.445 -15.903 1.00 94.56 88 PRO A CA 1
ATOM 665 C C . PRO A 1 88 ? 0.948 -1.921 -16.763 1.00 94.56 88 PRO A C 1
ATOM 667 O O . PRO A 1 88 ? 2.066 -2.416 -16.656 1.00 94.56 88 PRO A O 1
ATOM 670 N N . GLY A 1 89 ? 0.722 -0.841 -17.518 1.00 92.81 89 GLY A N 1
ATOM 671 C CA . GLY A 1 89 ? 1.774 -0.193 -18.297 1.00 92.81 89 GLY A CA 1
ATOM 672 C C . GLY A 1 89 ? 2.856 0.443 -17.419 1.00 92.81 89 GLY A C 1
ATOM 673 O O . GLY A 1 89 ? 4.015 0.496 -17.822 1.00 92.81 89 GLY A O 1
ATOM 674 N N . VAL A 1 90 ? 2.518 0.944 -16.227 1.00 94.88 90 VAL A N 1
ATOM 675 C CA . VAL A 1 90 ? 3.514 1.475 -15.274 1.00 94.88 90 VAL A CA 1
ATOM 676 C C . VAL A 1 90 ? 4.454 0.368 -14.806 1.00 94.88 90 VAL A C 1
ATOM 678 O O . VAL A 1 90 ? 5.672 0.539 -14.824 1.00 94.88 90 VAL A O 1
ATOM 681 N N . PHE A 1 91 ? 3.899 -0.778 -14.416 1.00 95.31 91 PHE A N 1
ATOM 682 C CA . PHE A 1 91 ? 4.694 -1.912 -13.961 1.00 95.31 91 PHE A CA 1
ATOM 683 C C . PHE A 1 91 ? 5.467 -2.589 -15.095 1.00 95.31 91 PHE A C 1
ATOM 685 O O . PHE A 1 91 ? 6.628 -2.932 -14.888 1.00 95.31 91 PHE A O 1
ATOM 692 N N . ALA A 1 92 ? 4.882 -2.706 -16.292 1.00 93.06 92 ALA A N 1
ATOM 693 C CA . ALA A 1 92 ? 5.570 -3.200 -17.485 1.00 93.06 92 ALA A CA 1
ATOM 694 C C . ALA A 1 92 ? 6.846 -2.394 -17.765 1.00 93.06 92 ALA A C 1
ATOM 696 O O . ALA A 1 92 ? 7.927 -2.959 -17.920 1.00 93.06 92 ALA A O 1
ATOM 697 N N . GLU A 1 93 ? 6.747 -1.061 -17.738 1.00 93.44 93 GLU A N 1
ATOM 698 C CA . GLU A 1 93 ? 7.900 -0.176 -17.917 1.00 93.44 93 GLU A CA 1
ATOM 699 C C . GLU A 1 93 ? 8.892 -0.274 -16.745 1.00 93.44 93 GLU A C 1
ATOM 701 O O . GLU A 1 93 ? 10.110 -0.266 -16.949 1.00 93.44 93 GLU A O 1
ATOM 706 N N . ALA A 1 94 ? 8.398 -0.421 -15.510 1.00 94.56 94 ALA A N 1
ATOM 707 C CA . ALA A 1 94 ? 9.244 -0.550 -14.325 1.00 94.56 94 ALA A CA 1
ATOM 708 C C . ALA A 1 94 ? 10.198 -1.752 -14.414 1.00 94.56 94 ALA A C 1
ATOM 710 O O . ALA A 1 94 ? 11.361 -1.612 -14.019 1.00 94.56 94 ALA A O 1
ATOM 711 N N . VAL A 1 95 ? 9.731 -2.869 -14.990 1.00 92.69 95 VAL A N 1
ATOM 712 C CA . VAL A 1 95 ? 10.514 -4.096 -15.231 1.00 92.69 95 VAL A CA 1
ATOM 713 C C . VAL A 1 95 ? 11.071 -4.207 -16.656 1.00 92.69 95 VAL A C 1
ATOM 715 O O . VAL A 1 95 ? 11.686 -5.212 -16.994 1.00 92.69 95 VAL A O 1
ATOM 718 N N . SER A 1 96 ? 10.886 -3.180 -17.496 1.00 87.88 96 SER A N 1
ATOM 719 C CA . SER A 1 96 ? 11.304 -3.184 -18.910 1.00 87.88 96 SER A CA 1
ATOM 720 C C . SER A 1 96 ? 10.747 -4.366 -19.723 1.00 87.88 96 SER A C 1
ATOM 722 O O . SER A 1 96 ? 11.390 -4.848 -20.657 1.00 87.88 96 SER A O 1
ATOM 724 N N . ALA A 1 97 ? 9.539 -4.829 -19.389 1.00 77.38 97 ALA A N 1
ATOM 725 C CA . ALA A 1 97 ? 8.827 -5.828 -20.175 1.00 77.38 97 ALA A CA 1
ATOM 726 C C . ALA A 1 97 ? 8.367 -5.216 -21.506 1.00 77.38 97 ALA A C 1
ATOM 728 O O . ALA A 1 97 ? 7.816 -4.117 -21.544 1.00 77.38 97 ALA A O 1
ATOM 729 N N . THR A 1 98 ? 8.576 -5.935 -22.610 1.00 59.94 98 THR A N 1
ATOM 730 C CA . THR A 1 98 ? 8.105 -5.530 -23.940 1.00 59.94 98 THR A CA 1
ATOM 731 C C . THR A 1 98 ? 6.904 -6.384 -24.350 1.00 59.94 98 THR A C 1
ATOM 733 O O . THR A 1 98 ? 6.983 -7.608 -24.373 1.00 59.94 98 THR A O 1
ATOM 736 N N . GLY A 1 99 ? 5.782 -5.739 -24.691 1.00 55.50 99 GLY A N 1
ATOM 737 C CA . GLY A 1 99 ? 4.748 -6.342 -25.541 1.00 55.50 99 GLY A CA 1
ATOM 738 C C . GLY A 1 99 ? 3.610 -7.140 -24.892 1.00 55.50 99 GLY A C 1
ATOM 739 O O . GLY A 1 99 ? 3.002 -7.926 -25.613 1.00 55.50 99 GLY A O 1
ATOM 740 N N . ASN A 1 100 ? 3.260 -6.964 -23.608 1.00 57.00 100 ASN A N 1
ATOM 741 C CA . ASN A 1 100 ? 2.036 -7.597 -23.081 1.00 57.00 100 ASN A CA 1
ATOM 742 C C . ASN A 1 100 ? 1.439 -6.936 -21.819 1.00 57.00 100 ASN A C 1
ATOM 744 O O . ASN A 1 100 ? 1.169 -7.618 -20.833 1.00 57.00 100 ASN A O 1
ATOM 748 N N . ASP A 1 101 ? 1.219 -5.616 -21.834 1.00 60.75 101 ASP A N 1
ATOM 749 C CA . ASP A 1 101 ? 0.766 -4.839 -20.663 1.00 60.75 101 ASP A CA 1
ATOM 750 C C . ASP A 1 101 ? -0.473 -5.431 -19.957 1.00 60.75 101 ASP A C 1
ATOM 752 O O . ASP A 1 101 ? -0.594 -5.315 -18.744 1.00 60.75 101 ASP A O 1
ATOM 756 N N . GLY A 1 102 ? -1.378 -6.107 -20.674 1.00 60.72 102 GLY A N 1
ATOM 757 C CA . GLY A 1 102 ? -2.601 -6.686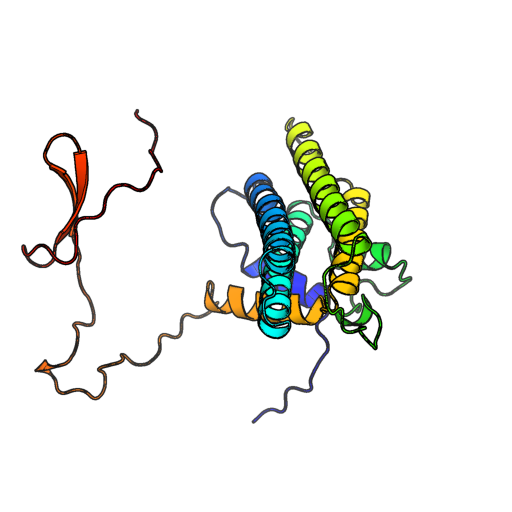 -20.099 1.00 60.72 102 GLY A CA 1
ATOM 758 C C . GLY A 1 102 ? -2.447 -8.049 -19.411 1.00 60.72 102 GLY A C 1
ATOM 759 O O . GLY A 1 102 ? -3.349 -8.441 -18.678 1.00 60.72 102 GLY A O 1
ATOM 760 N N . ALA A 1 103 ? -1.342 -8.769 -19.629 1.00 80.31 103 ALA A N 1
ATOM 761 C CA . ALA A 1 103 ? -1.171 -10.150 -19.157 1.00 80.31 103 ALA A CA 1
ATOM 762 C C . ALA A 1 103 ? -0.060 -10.320 -18.110 1.00 80.31 103 ALA A C 1
ATOM 764 O O . ALA A 1 103 ? 0.195 -11.437 -17.660 1.00 80.31 103 ALA A O 1
ATOM 765 N N . ILE A 1 104 ? 0.624 -9.237 -17.726 1.00 89.69 104 ILE A N 1
ATOM 766 C CA . ILE A 1 104 ? 1.674 -9.305 -16.706 1.00 89.69 104 ILE A CA 1
ATOM 767 C C . ILE A 1 104 ? 1.029 -9.613 -15.353 1.00 89.69 104 ILE A C 1
ATOM 769 O O . ILE A 1 104 ? 0.110 -8.925 -14.894 1.00 89.69 104 ILE A O 1
ATOM 773 N N . THR A 1 105 ? 1.534 -10.663 -14.718 1.00 93.06 105 THR A N 1
ATOM 774 C CA . THR A 1 105 ? 1.126 -11.102 -13.386 1.00 93.06 105 THR A CA 1
ATOM 775 C C . THR A 1 105 ? 1.954 -10.399 -12.322 1.00 93.06 105 THR A C 1
ATOM 777 O O . THR A 1 105 ? 3.091 -9.997 -12.571 1.00 93.06 105 THR A O 1
ATOM 780 N N . LEU A 1 106 ? 1.405 -10.250 -11.116 1.00 93.31 106 LEU A N 1
ATOM 781 C CA . LEU A 1 106 ? 2.166 -9.712 -9.984 1.00 93.31 106 LEU A CA 1
ATOM 782 C C . LEU A 1 106 ? 3.370 -10.596 -9.638 1.00 93.31 106 LEU A C 1
ATOM 784 O O . LEU A 1 106 ? 4.426 -10.069 -9.295 1.00 93.31 106 LEU A O 1
ATOM 788 N N . ALA A 1 107 ? 3.235 -11.917 -9.788 1.00 91.62 107 ALA A N 1
ATOM 789 C CA . ALA A 1 107 ? 4.338 -12.860 -9.631 1.00 91.62 107 ALA A CA 1
ATOM 790 C C . ALA A 1 107 ? 5.496 -12.572 -10.605 1.00 91.62 107 ALA A C 1
ATOM 792 O O . ALA A 1 107 ? 6.653 -12.591 -10.199 1.00 91.62 107 ALA A O 1
ATOM 793 N N . ALA A 1 108 ? 5.196 -12.222 -11.862 1.00 92.06 108 ALA A N 1
ATOM 794 C CA . ALA A 1 108 ? 6.205 -11.948 -12.888 1.00 92.06 108 ALA A CA 1
ATOM 795 C C . ALA A 1 108 ? 7.024 -10.663 -12.646 1.00 92.06 108 ALA A C 1
ATOM 797 O O . ALA A 1 108 ? 8.000 -10.416 -13.353 1.00 92.06 108 ALA A O 1
ATOM 798 N N . LEU A 1 109 ? 6.650 -9.832 -11.665 1.00 93.00 109 LEU A N 1
ATOM 799 C CA . LEU A 1 109 ? 7.411 -8.632 -11.301 1.00 93.00 109 LEU A CA 1
ATOM 800 C C . LEU A 1 109 ? 8.669 -8.940 -10.483 1.00 93.00 109 LEU A C 1
ATOM 802 O O . LEU A 1 109 ? 9.493 -8.048 -10.267 1.00 93.00 109 LEU A O 1
ATOM 806 N N . GLN A 1 110 ? 8.797 -10.164 -9.977 1.00 93.75 110 GLN A N 1
ATOM 807 C CA . GLN A 1 110 ? 9.825 -10.549 -9.020 1.00 93.75 110 GLN A CA 1
ATOM 808 C C . GLN A 1 110 ? 10.469 -11.886 -9.414 1.00 93.75 110 GLN A C 1
ATOM 810 O O . GLN A 1 110 ? 9.911 -12.625 -10.221 1.00 93.75 110 GLN A O 1
ATOM 815 N N . PRO A 1 111 ? 11.661 -12.207 -8.879 1.00 90.12 111 PRO A N 1
ATOM 816 C CA . PRO A 1 111 ? 12.311 -13.488 -9.142 1.00 90.12 111 PRO A CA 1
ATOM 817 C C . PRO A 1 111 ? 11.478 -14.685 -8.654 1.00 90.12 111 PRO A C 1
ATOM 819 O O . PRO A 1 111 ? 10.905 -14.631 -7.567 1.00 90.12 111 PRO A O 1
ATOM 822 N N . ASP A 1 112 ? 11.523 -15.801 -9.390 1.00 84.31 112 ASP A N 1
ATOM 823 C CA . ASP A 1 112 ? 10.811 -17.048 -9.045 1.00 84.31 112 ASP A CA 1
ATOM 824 C C . ASP A 1 112 ? 11.174 -17.590 -7.652 1.00 84.31 112 ASP A C 1
ATOM 826 O O . ASP A 1 112 ? 10.359 -18.207 -6.964 1.00 84.31 112 ASP A O 1
ATOM 830 N N . ILE A 1 113 ? 12.422 -17.370 -7.230 1.00 82.88 113 ILE A N 1
ATOM 831 C CA . ILE A 1 113 ? 12.930 -17.787 -5.925 1.00 82.88 113 ILE A CA 1
ATOM 832 C C . ILE A 1 113 ? 13.305 -16.541 -5.136 1.00 82.88 113 ILE A C 1
ATOM 834 O O . ILE A 1 113 ? 14.366 -15.945 -5.329 1.00 82.88 113 ILE A O 1
ATOM 838 N N . MET A 1 114 ? 12.432 -16.186 -4.197 1.00 82.12 114 MET A N 1
ATOM 839 C CA . MET A 1 114 ? 12.678 -15.105 -3.255 1.00 82.12 114 MET A CA 1
ATOM 840 C C . MET A 1 114 ? 13.700 -15.531 -2.191 1.00 82.12 114 MET A C 1
ATOM 842 O O . MET A 1 114 ? 13.446 -16.487 -1.446 1.00 82.12 114 MET A O 1
ATOM 846 N N . PRO A 1 115 ? 14.847 -14.838 -2.058 1.00 72.88 115 PRO A N 1
ATOM 847 C CA . PRO A 1 115 ? 15.757 -15.089 -0.954 1.00 72.88 115 PRO A CA 1
ATOM 848 C C . PRO A 1 115 ? 15.068 -14.715 0.362 1.00 72.88 115 PRO A C 1
ATOM 850 O O . PRO A 1 115 ? 14.501 -13.631 0.504 1.00 72.88 115 PRO A O 1
ATOM 853 N N . ARG A 1 116 ? 15.127 -15.607 1.357 1.00 67.50 116 ARG A N 1
ATOM 854 C CA . ARG A 1 116 ? 14.667 -15.273 2.709 1.00 67.50 116 ARG A CA 1
ATOM 855 C C . ARG A 1 116 ? 15.636 -14.266 3.320 1.00 67.50 116 ARG A C 1
ATOM 857 O O . ARG A 1 116 ? 16.735 -14.639 3.725 1.00 67.50 116 ARG A O 1
ATOM 864 N N . ALA A 1 117 ? 15.224 -13.007 3.397 1.00 64.88 117 ALA A N 1
ATOM 865 C CA . ALA A 1 117 ? 15.928 -12.011 4.191 1.00 64.88 117 ALA A CA 1
ATOM 866 C C . ALA A 1 117 ? 15.780 -12.366 5.680 1.00 64.88 117 ALA A C 1
ATOM 868 O O . ALA A 1 117 ? 14.692 -12.710 6.117 1.00 64.88 117 ALA A O 1
ATOM 869 N N . GLY A 1 118 ? 16.861 -12.343 6.459 1.00 67.88 118 GLY A N 1
ATOM 870 C CA . GLY A 1 118 ? 16.794 -12.549 7.911 1.00 67.88 118 GLY A CA 1
ATOM 871 C C . GLY A 1 118 ? 16.485 -11.240 8.631 1.00 67.88 118 GLY A C 1
ATOM 872 O O . GLY A 1 118 ? 15.364 -11.014 9.097 1.00 67.88 118 GLY A O 1
ATOM 873 N N . ASP A 1 119 ? 17.494 -10.373 8.672 1.00 71.62 119 ASP A N 1
ATOM 874 C CA . ASP A 1 119 ? 17.409 -9.016 9.205 1.00 71.62 119 ASP A CA 1
ATOM 875 C C . ASP A 1 119 ? 17.350 -7.986 8.062 1.00 71.62 119 ASP A C 1
ATOM 877 O O . ASP A 1 119 ? 17.916 -8.236 6.990 1.00 71.62 119 ASP A O 1
ATOM 881 N N . PRO A 1 120 ? 16.684 -6.829 8.266 1.00 73.19 120 PRO A N 1
ATOM 882 C CA . PRO A 1 120 ? 16.723 -5.722 7.318 1.00 73.19 120 PRO A CA 1
ATOM 883 C C . PRO A 1 120 ? 18.167 -5.341 6.989 1.00 73.19 120 PRO A C 1
ATOM 885 O O . PRO A 1 120 ? 18.986 -5.136 7.884 1.00 73.19 120 PRO A O 1
ATOM 888 N N . THR A 1 121 ? 18.486 -5.257 5.700 1.00 82.56 121 THR A N 1
ATOM 889 C CA . THR A 1 121 ? 19.815 -4.837 5.251 1.00 82.56 121 THR A CA 1
ATOM 890 C C . THR A 1 121 ? 19.874 -3.316 5.111 1.00 82.56 121 THR A C 1
ATOM 892 O O . THR A 1 121 ? 18.879 -2.672 4.779 1.00 82.56 121 THR A O 1
ATOM 895 N N . ALA A 1 122 ? 21.068 -2.731 5.225 1.00 85.94 122 ALA A N 1
ATOM 896 C CA . ALA A 1 122 ? 21.269 -1.310 4.923 1.00 85.94 122 ALA A CA 1
ATOM 897 C C . ALA A 1 122 ? 20.925 -0.948 3.458 1.00 85.94 122 ALA A C 1
ATOM 899 O O . ALA A 1 122 ? 20.700 0.216 3.126 1.00 85.94 122 ALA A O 1
ATOM 900 N N . ALA A 1 123 ? 20.913 -1.924 2.540 1.00 87.06 123 ALA A N 1
ATOM 901 C CA . ALA A 1 123 ? 20.397 -1.722 1.187 1.00 87.06 123 ALA A CA 1
ATOM 902 C C . ALA A 1 123 ? 18.877 -1.516 1.212 1.00 87.06 123 ALA A C 1
ATOM 904 O O . ALA A 1 123 ? 18.407 -0.503 0.701 1.00 87.06 123 ALA A O 1
ATOM 905 N N . PHE A 1 124 ? 18.157 -2.390 1.919 1.00 88.44 124 PHE A N 1
ATOM 906 C CA . PHE A 1 124 ? 16.711 -2.297 2.081 1.00 88.44 124 PHE A CA 1
ATOM 907 C C . PHE A 1 124 ? 16.251 -0.985 2.715 1.00 88.44 124 PHE A C 1
ATOM 909 O O . PHE A 1 124 ? 15.334 -0.331 2.220 1.00 88.44 124 PHE A O 1
ATOM 916 N N . GLU A 1 125 ? 16.942 -0.535 3.759 1.00 89.62 125 GLU A N 1
ATOM 917 C CA . GLU A 1 125 ? 16.664 0.758 4.393 1.00 89.62 125 GLU A CA 1
ATOM 918 C C . GLU A 1 125 ? 16.787 1.925 3.411 1.00 89.62 125 GLU A C 1
ATOM 920 O O . GLU A 1 125 ? 15.911 2.788 3.343 1.00 89.62 125 GLU A O 1
ATOM 925 N N . ARG A 1 126 ? 17.858 1.941 2.609 1.00 93.50 126 ARG A N 1
ATOM 926 C CA . ARG A 1 126 ? 18.060 2.973 1.585 1.00 93.50 126 ARG A CA 1
ATOM 927 C C . ARG A 1 126 ? 16.963 2.928 0.528 1.00 93.50 126 ARG A C 1
ATOM 929 O O . ARG A 1 126 ? 16.499 3.987 0.113 1.00 93.50 126 ARG A O 1
ATOM 936 N N . THR A 1 127 ? 16.526 1.739 0.123 1.00 95.75 127 THR A N 1
ATOM 937 C CA . THR A 1 127 ? 15.422 1.571 -0.829 1.00 95.75 127 THR A CA 1
ATOM 938 C C . THR A 1 127 ? 14.106 2.105 -0.267 1.00 95.75 127 THR A C 1
ATOM 940 O O . THR A 1 127 ? 13.399 2.816 -0.976 1.00 95.75 127 THR A O 1
ATOM 943 N N . LEU A 1 128 ? 13.792 1.858 1.008 1.00 94.25 128 LEU A N 1
ATOM 944 C CA . LEU A 1 128 ? 12.579 2.402 1.630 1.00 94.25 128 LEU A CA 1
ATOM 945 C C . LEU A 1 128 ? 12.628 3.918 1.824 1.00 94.25 128 LEU A C 1
ATOM 947 O O . LEU A 1 128 ? 11.633 4.599 1.580 1.00 94.25 128 LEU A O 1
ATOM 951 N N . LEU A 1 129 ? 13.779 4.467 2.215 1.00 96.00 129 LEU A N 1
ATOM 952 C CA . LEU A 1 129 ? 13.963 5.919 2.287 1.00 96.00 129 LEU A CA 1
ATOM 953 C C . LEU A 1 129 ? 13.816 6.562 0.904 1.00 96.00 129 LEU A C 1
ATOM 955 O O . LEU A 1 129 ? 13.185 7.610 0.773 1.00 96.00 129 LEU A O 1
ATOM 959 N N . LYS A 1 130 ? 14.345 5.910 -0.138 1.00 97.62 130 LYS A N 1
ATOM 960 C CA . LYS A 1 130 ? 14.145 6.331 -1.526 1.00 97.62 130 LYS A CA 1
ATOM 961 C C . LYS A 1 130 ? 12.668 6.271 -1.917 1.00 97.62 130 LYS A C 1
ATOM 963 O O . LYS A 1 130 ? 12.178 7.236 -2.490 1.00 97.62 130 LYS A O 1
ATOM 968 N N . LEU A 1 131 ? 11.957 5.191 -1.583 1.00 97.81 131 LEU A N 1
ATOM 969 C CA . LEU A 1 131 ? 10.522 5.056 -1.853 1.00 97.81 131 LEU A CA 1
ATOM 970 C C . LEU A 1 131 ? 9.736 6.211 -1.221 1.00 97.81 131 LEU A C 1
ATOM 972 O O . LEU A 1 131 ? 8.965 6.872 -1.910 1.00 97.81 131 LEU A O 1
ATOM 976 N N . ALA A 1 132 ? 9.990 6.506 0.056 1.00 97.56 132 ALA A N 1
ATOM 977 C CA . ALA A 1 132 ? 9.368 7.628 0.754 1.00 97.56 132 ALA A CA 1
ATOM 978 C C . ALA A 1 132 ? 9.699 8.982 0.110 1.00 97.56 132 ALA A C 1
ATOM 980 O O . ALA A 1 132 ? 8.818 9.830 -0.020 1.00 97.56 132 ALA A O 1
ATOM 981 N N . GLY A 1 133 ? 10.943 9.173 -0.339 1.00 97.75 133 GLY A N 1
ATOM 982 C CA . GLY A 1 133 ? 11.351 10.360 -1.089 1.00 97.75 133 GLY A CA 1
ATOM 983 C C . GLY A 1 133 ? 10.585 10.521 -2.405 1.00 97.75 133 GLY A C 1
ATOM 984 O O . GLY A 1 133 ? 10.032 11.588 -2.659 1.00 97.75 133 GLY A O 1
ATOM 985 N N . GLU A 1 134 ? 10.491 9.466 -3.217 1.00 97.31 134 GLU A N 1
ATOM 986 C CA . GLU A 1 134 ? 9.762 9.492 -4.495 1.00 97.31 134 GLU A CA 1
ATOM 987 C C . GLU A 1 134 ? 8.259 9.738 -4.302 1.00 97.31 134 GLU A C 1
ATOM 989 O O . GLU A 1 134 ? 7.661 10.514 -5.049 1.00 97.31 134 GLU A O 1
ATOM 994 N N . VAL A 1 135 ? 7.653 9.138 -3.271 1.00 97.25 135 VAL A N 1
ATOM 995 C CA . VAL A 1 135 ? 6.256 9.404 -2.894 1.00 97.25 135 VAL A CA 1
ATOM 996 C C . VAL A 1 135 ? 6.087 10.849 -2.416 1.00 97.25 135 VAL A C 1
ATOM 998 O O . VAL A 1 135 ? 5.135 11.514 -2.811 1.00 97.25 135 VAL A O 1
ATOM 1001 N N . GLY A 1 136 ? 7.021 11.383 -1.627 1.00 96.00 136 GLY A N 1
ATOM 1002 C CA . GLY A 1 136 ? 7.001 12.790 -1.219 1.00 96.00 136 GLY A CA 1
ATOM 1003 C C . GLY A 1 136 ? 7.072 13.751 -2.409 1.00 96.00 136 GLY A C 1
ATOM 1004 O O . GLY A 1 136 ? 6.331 14.732 -2.458 1.00 96.00 136 GLY A O 1
ATOM 1005 N N . ILE A 1 137 ? 7.905 13.447 -3.406 1.00 94.06 137 ILE A N 1
ATOM 1006 C CA . ILE A 1 137 ? 7.982 14.241 -4.637 1.00 94.06 137 ILE A CA 1
ATOM 1007 C C . ILE A 1 137 ? 6.681 14.137 -5.440 1.00 94.06 137 ILE A C 1
ATOM 1009 O O . ILE A 1 137 ? 6.182 15.159 -5.894 1.00 94.06 137 ILE A O 1
ATOM 1013 N N . LEU A 1 138 ? 6.084 12.948 -5.555 1.00 93.12 138 LEU A N 1
ATOM 1014 C CA . LEU A 1 138 ? 4.773 12.766 -6.190 1.00 93.12 138 LEU A CA 1
ATOM 1015 C C . LEU A 1 138 ? 3.689 13.643 -5.543 1.00 93.12 138 LEU A C 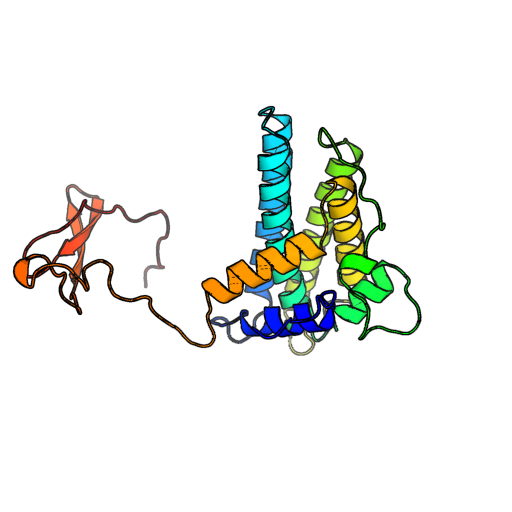1
ATOM 1017 O O . LEU A 1 138 ? 2.883 14.251 -6.246 1.00 93.12 138 LEU A O 1
ATOM 1021 N N . VAL A 1 139 ? 3.682 13.727 -4.208 1.00 92.38 139 VAL A N 1
ATOM 1022 C CA . VAL A 1 139 ? 2.760 14.597 -3.463 1.00 92.38 139 VAL A CA 1
ATOM 1023 C C . VAL A 1 139 ? 2.998 16.065 -3.824 1.00 92.38 139 VAL A C 1
ATOM 1025 O O . VAL A 1 139 ? 2.035 16.779 -4.095 1.00 92.38 139 VAL A O 1
ATOM 1028 N N . MET A 1 140 ? 4.254 16.520 -3.880 1.00 89.50 140 MET A N 1
ATOM 1029 C CA . MET A 1 140 ? 4.581 17.894 -4.288 1.00 89.50 140 MET A CA 1
ATOM 1030 C C . MET A 1 140 ? 4.167 18.186 -5.737 1.00 89.50 140 MET A C 1
ATOM 1032 O O . MET A 1 140 ? 3.541 19.216 -5.992 1.00 89.50 140 MET A O 1
ATOM 1036 N N . ASP A 1 141 ? 4.458 17.265 -6.661 1.00 87.00 141 ASP A N 1
ATOM 1037 C CA . ASP A 1 141 ? 4.101 17.366 -8.081 1.00 87.00 141 ASP A CA 1
ATOM 1038 C C . ASP A 1 141 ? 2.576 17.527 -8.243 1.00 87.00 141 ASP A C 1
ATOM 1040 O O . ASP A 1 141 ? 2.115 18.350 -9.032 1.00 87.00 141 ASP A O 1
ATOM 1044 N N . ALA A 1 142 ? 1.780 16.805 -7.447 1.00 83.62 142 ALA A N 1
ATOM 1045 C CA . ALA A 1 142 ? 0.323 16.910 -7.460 1.00 83.62 142 ALA A CA 1
ATOM 1046 C C . ALA A 1 142 ? -0.217 18.237 -6.897 1.00 83.62 142 ALA A C 1
ATOM 1048 O O . ALA A 1 142 ? -1.229 18.737 -7.384 1.00 83.62 142 ALA A O 1
ATOM 1049 N N . GLN A 1 143 ? 0.432 18.815 -5.879 1.00 77.75 143 GLN A N 1
ATOM 1050 C CA . GLN A 1 143 ? 0.021 20.103 -5.298 1.00 77.75 143 GLN A CA 1
ATOM 1051 C C . GLN A 1 143 ? 0.361 21.285 -6.219 1.00 77.75 143 GLN A C 1
ATOM 1053 O O . GLN A 1 143 ? -0.400 22.248 -6.301 1.00 77.75 143 GLN A O 1
ATOM 1058 N N . GLY A 1 144 ? 1.479 21.205 -6.949 1.00 68.12 144 GLY A N 1
ATOM 1059 C CA . GLY A 1 144 ? 1.908 22.241 -7.896 1.00 68.12 144 GLY A CA 1
ATOM 1060 C C . GLY A 1 144 ? 1.004 22.396 -9.127 1.00 68.12 144 GLY A C 1
ATOM 1061 O O . GLY A 1 144 ? 1.069 23.421 -9.800 1.00 68.12 144 GLY A O 1
ATOM 1062 N N . GLN A 1 145 ? 0.137 21.417 -9.408 1.00 64.56 145 GLN A N 1
ATOM 1063 C CA . GLN A 1 145 ? -0.795 21.419 -10.545 1.00 64.56 145 GLN A CA 1
ATOM 1064 C C . GLN A 1 145 ? -2.174 22.035 -10.223 1.00 64.56 145 GLN A C 1
ATOM 1066 O O . GLN A 1 145 ? -3.106 21.905 -11.012 1.00 64.56 145 GLN A O 1
ATOM 1071 N N . GLY A 1 146 ? -2.328 22.730 -9.088 1.00 53.72 146 GLY A N 1
ATOM 1072 C CA . GLY A 1 146 ? -3.591 23.319 -8.605 1.00 53.72 146 GLY A CA 1
ATOM 1073 C C . GLY A 1 146 ? -4.208 24.463 -9.435 1.00 53.72 146 GLY A C 1
ATOM 1074 O O . GLY A 1 146 ? -5.038 25.200 -8.909 1.00 53.72 146 GLY A O 1
ATOM 1075 N N . GLY A 1 147 ? -3.832 24.632 -10.706 1.00 47.53 147 GLY A N 1
ATOM 1076 C CA . GLY A 1 147 ? -4.433 25.583 -11.643 1.00 47.53 147 GLY A CA 1
ATOM 1077 C C . GLY A 1 147 ? -5.101 24.845 -12.803 1.00 47.53 147 GLY A C 1
ATOM 1078 O O . GLY A 1 147 ? -4.432 24.147 -13.551 1.00 47.53 147 GLY A O 1
ATOM 1079 N N . GLU A 1 148 ? -6.423 24.976 -12.901 1.00 46.38 148 GLU A N 1
ATOM 1080 C CA . GLU A 1 148 ? -7.341 24.502 -13.949 1.00 46.38 148 GLU A CA 1
ATOM 1081 C C . GLU A 1 148 ? -6.759 23.701 -15.146 1.00 46.38 148 GLU A C 1
ATOM 1083 O O . GLU A 1 148 ? -6.054 24.224 -16.004 1.00 46.38 148 GLU A O 1
ATOM 1088 N N . LYS A 1 149 ? -7.250 22.456 -15.286 1.00 49.75 149 LYS A N 1
ATOM 1089 C CA . LYS A 1 149 ? -7.285 21.633 -16.518 1.00 49.75 149 LYS A CA 1
ATOM 1090 C C . LYS A 1 149 ? -5.974 20.981 -16.990 1.00 49.75 149 LYS A C 1
ATOM 1092 O O . LYS A 1 149 ? -5.602 21.098 -18.154 1.00 49.75 149 LYS A O 1
ATOM 1097 N N . SER A 1 150 ? -5.379 20.134 -16.149 1.00 48.47 150 SER A N 1
ATOM 1098 C CA . SER A 1 150 ? -4.885 18.795 -16.544 1.00 48.47 150 SER A CA 1
ATOM 1099 C C . SER A 1 150 ? -4.375 18.049 -15.315 1.00 48.47 150 SER A C 1
ATOM 1101 O O . SER A 1 150 ? -3.292 18.337 -14.824 1.00 48.47 150 SER A O 1
ATOM 1103 N N . ILE A 1 151 ? -5.155 17.086 -14.814 1.00 57.41 151 ILE A N 1
ATOM 1104 C CA . ILE A 1 151 ? -4.709 16.147 -13.775 1.00 57.41 151 ILE A CA 1
ATOM 1105 C C . ILE A 1 151 ? -3.810 15.131 -14.481 1.00 57.41 151 ILE A C 1
ATOM 1107 O O . ILE A 1 151 ? -4.269 14.089 -14.937 1.00 57.41 151 ILE A O 1
ATOM 1111 N N . GLY A 1 152 ? -2.547 15.488 -14.675 1.00 65.62 152 GLY A N 1
ATOM 1112 C CA . GLY A 1 152 ? -1.569 14.639 -15.337 1.00 65.62 152 GLY A CA 1
ATOM 1113 C C . GLY A 1 152 ? -0.350 14.508 -14.450 1.00 65.62 152 GLY A C 1
ATOM 1114 O O . GLY A 1 152 ? 0.586 15.300 -14.561 1.00 65.62 152 GLY A O 1
ATOM 1115 N N . LEU A 1 153 ? -0.335 13.506 -13.570 1.00 76.62 153 LEU A N 1
ATOM 1116 C CA . LEU A 1 153 ? 0.921 13.123 -12.940 1.00 76.62 153 LEU A CA 1
ATOM 1117 C C . LEU A 1 153 ? 1.819 12.475 -13.996 1.00 76.62 153 LEU A C 1
ATOM 1119 O O . LEU A 1 153 ? 1.351 11.650 -14.787 1.00 76.62 153 LEU A O 1
ATOM 1123 N N . PRO A 1 154 ? 3.107 12.839 -14.049 1.00 82.19 154 PRO A N 1
ATOM 1124 C CA . PRO A 1 154 ? 3.968 12.355 -15.107 1.00 82.19 154 PRO A CA 1
ATOM 1125 C C . PRO A 1 154 ? 4.224 10.853 -14.896 1.00 82.19 154 PRO A C 1
ATOM 1127 O O . PRO A 1 154 ? 4.657 10.414 -13.828 1.00 82.19 154 PRO A O 1
ATOM 1130 N N . ARG A 1 155 ? 3.925 10.038 -15.919 1.00 90.19 155 ARG A N 1
ATOM 1131 C CA . ARG A 1 155 ? 3.999 8.562 -15.854 1.00 90.19 155 ARG A CA 1
ATOM 1132 C C . ARG A 1 155 ? 5.354 8.060 -15.351 1.00 90.19 155 ARG A C 1
ATOM 1134 O O . ARG A 1 155 ? 5.400 7.109 -14.576 1.00 90.19 155 ARG A O 1
ATOM 1141 N N . ASN A 1 156 ? 6.447 8.716 -15.739 1.00 92.25 156 ASN A N 1
ATOM 1142 C CA . ASN A 1 156 ? 7.808 8.378 -15.307 1.00 92.25 156 ASN A CA 1
ATOM 1143 C C . ASN A 1 156 ? 7.989 8.411 -13.774 1.00 92.25 156 ASN A C 1
ATOM 1145 O O . ASN A 1 156 ? 8.770 7.622 -13.236 1.00 92.25 156 ASN A O 1
ATOM 1149 N N . ARG A 1 157 ? 7.256 9.273 -13.055 1.00 93.25 157 ARG A N 1
ATOM 1150 C CA . ARG A 1 157 ? 7.256 9.304 -11.587 1.00 93.25 157 ARG A CA 1
ATOM 1151 C C . ARG A 1 157 ? 6.639 8.028 -11.028 1.00 93.25 157 ARG A C 1
ATOM 1153 O O . ARG A 1 157 ? 7.249 7.379 -10.183 1.00 93.25 157 ARG A O 1
ATOM 1160 N N . LEU A 1 158 ? 5.478 7.628 -11.548 1.00 95.88 158 LEU A N 1
ATOM 1161 C CA . LEU A 1 158 ? 4.819 6.384 -11.144 1.00 95.88 158 LEU A CA 1
ATOM 1162 C C . LEU A 1 158 ? 5.695 5.165 -11.466 1.00 95.88 158 LEU A C 1
ATOM 1164 O O . LEU A 1 158 ? 5.850 4.290 -10.624 1.00 95.88 158 LEU A O 1
ATOM 1168 N N . VAL A 1 159 ? 6.354 5.140 -12.626 1.00 96.88 159 VAL A N 1
ATOM 1169 C CA . VAL A 1 159 ? 7.303 4.070 -12.997 1.00 96.88 159 VAL A CA 1
ATOM 1170 C C . VAL A 1 159 ? 8.481 3.998 -12.023 1.00 96.88 159 VAL A C 1
ATOM 1172 O O . VAL A 1 159 ? 8.899 2.909 -11.627 1.00 96.88 159 VAL A O 1
ATOM 1175 N N . THR A 1 160 ? 9.002 5.148 -11.588 1.00 97.12 160 THR A N 1
ATOM 1176 C CA . THR A 1 160 ? 10.103 5.217 -10.615 1.00 97.12 160 THR A CA 1
ATOM 1177 C C . THR A 1 160 ? 9.681 4.677 -9.247 1.00 97.12 160 THR A C 1
ATOM 1179 O O . THR A 1 160 ? 10.426 3.905 -8.631 1.00 97.12 160 THR A O 1
ATOM 1182 N N . ILE A 1 161 ? 8.469 5.015 -8.799 1.00 97.94 161 ILE A N 1
ATOM 1183 C CA . ILE A 1 161 ? 7.877 4.480 -7.566 1.00 97.94 161 ILE A CA 1
ATOM 1184 C C . ILE A 1 161 ? 7.654 2.973 -7.693 1.00 97.94 161 ILE A C 1
ATOM 1186 O O . ILE A 1 161 ? 8.112 2.234 -6.830 1.00 97.94 161 ILE A O 1
ATOM 1190 N N . ALA A 1 162 ? 7.051 2.498 -8.786 1.00 98.00 162 ALA A N 1
ATOM 1191 C CA . ALA A 1 162 ? 6.807 1.076 -9.027 1.00 98.00 162 ALA A CA 1
ATOM 1192 C C . ALA A 1 162 ? 8.107 0.256 -9.018 1.00 98.00 162 ALA A C 1
ATOM 1194 O O . ALA A 1 162 ? 8.182 -0.777 -8.356 1.00 98.00 162 ALA A O 1
ATOM 1195 N N . ARG A 1 163 ? 9.169 0.744 -9.674 1.00 97.75 163 ARG A N 1
ATOM 1196 C CA . ARG A 1 163 ? 10.488 0.091 -9.657 1.00 97.75 163 ARG A CA 1
ATOM 1197 C C . ARG A 1 163 ? 11.065 0.011 -8.245 1.00 97.75 163 ARG A C 1
ATOM 1199 O O . ARG A 1 163 ? 11.594 -1.026 -7.851 1.00 97.75 163 ARG A O 1
ATOM 1206 N N . THR A 1 164 ? 10.952 1.095 -7.482 1.00 97.81 164 THR A N 1
ATOM 1207 C CA . THR A 1 164 ? 11.456 1.151 -6.102 1.00 97.81 164 THR A CA 1
ATOM 1208 C C . THR A 1 164 ? 10.622 0.269 -5.167 1.00 97.81 164 THR A C 1
ATOM 1210 O O . THR A 1 164 ? 11.180 -0.384 -4.292 1.00 97.81 164 THR A O 1
ATOM 1213 N N . LEU A 1 165 ? 9.309 0.174 -5.392 1.00 97.31 165 LEU A N 1
ATOM 1214 C CA . LEU A 1 165 ? 8.397 -0.711 -4.669 1.00 97.31 165 LEU A CA 1
ATOM 1215 C C . LEU A 1 165 ? 8.721 -2.192 -4.922 1.00 97.31 165 LEU A C 1
ATOM 1217 O O . LEU A 1 165 ? 8.809 -2.964 -3.970 1.00 97.31 165 LEU A O 1
ATOM 1221 N N . ILE A 1 166 ? 8.965 -2.579 -6.180 1.00 96.62 166 ILE A N 1
ATOM 1222 C CA . ILE A 1 166 ? 9.419 -3.935 -6.539 1.00 96.62 166 ILE A CA 1
ATOM 1223 C C . ILE A 1 166 ? 10.744 -4.252 -5.841 1.00 96.62 166 ILE A C 1
ATOM 1225 O O . ILE A 1 166 ? 10.890 -5.310 -5.230 1.00 96.62 166 ILE A O 1
ATOM 1229 N N . GLN A 1 167 ? 11.706 -3.327 -5.900 1.00 95.38 167 GLN A N 1
ATOM 1230 C CA . GLN A 1 167 ? 12.999 -3.500 -5.242 1.00 95.38 167 GLN A CA 1
ATOM 1231 C C . GLN A 1 167 ? 12.840 -3.665 -3.722 1.00 95.38 167 GLN A C 1
ATOM 1233 O O . GLN A 1 167 ? 13.447 -4.564 -3.145 1.00 95.38 167 GLN A O 1
ATOM 1238 N N . ALA A 1 168 ? 11.987 -2.858 -3.086 1.00 93.94 168 ALA A N 1
ATOM 1239 C CA . ALA A 1 168 ? 11.703 -2.953 -1.658 1.00 93.94 168 ALA A CA 1
ATOM 1240 C C . ALA A 1 168 ? 11.083 -4.309 -1.283 1.00 93.94 168 ALA A C 1
ATOM 1242 O O . ALA A 1 168 ? 11.542 -4.952 -0.342 1.00 93.94 168 ALA A O 1
ATOM 1243 N N . ALA A 1 169 ? 10.083 -4.779 -2.034 1.00 93.31 169 ALA A N 1
ATOM 1244 C CA . ALA A 1 169 ? 9.482 -6.093 -1.805 1.00 93.31 169 ALA A CA 1
ATOM 1245 C C . ALA A 1 169 ? 10.520 -7.220 -1.953 1.00 93.31 169 ALA A C 1
ATOM 1247 O O . ALA A 1 169 ? 10.601 -8.113 -1.104 1.00 93.31 169 ALA A O 1
ATOM 1248 N N . ASN A 1 170 ? 11.379 -7.125 -2.975 1.00 92.50 170 ASN A N 1
ATOM 1249 C CA . ASN A 1 170 ? 12.454 -8.085 -3.200 1.00 92.50 170 ASN A CA 1
ATOM 1250 C C . ASN A 1 170 ? 13.433 -8.153 -2.019 1.00 92.50 170 ASN A C 1
ATOM 1252 O O . ASN A 1 170 ? 13.744 -9.231 -1.518 1.00 92.50 170 ASN A O 1
ATOM 1256 N N . GLU A 1 171 ? 13.904 -6.997 -1.558 1.00 90.69 171 GLU A N 1
ATOM 1257 C CA . GLU A 1 171 ? 14.871 -6.888 -0.463 1.00 90.69 171 GLU A CA 1
ATOM 1258 C C . GLU A 1 171 ? 14.270 -7.268 0.902 1.00 90.69 171 GLU A C 1
ATOM 1260 O O . GLU A 1 171 ? 14.990 -7.757 1.774 1.00 90.69 171 GLU A O 1
ATOM 1265 N N . ALA A 1 172 ? 12.953 -7.118 1.072 1.00 87.88 172 ALA A N 1
ATOM 1266 C CA . ALA A 1 172 ? 12.210 -7.603 2.234 1.00 87.88 172 ALA A CA 1
ATOM 1267 C C . ALA A 1 172 ? 11.985 -9.129 2.234 1.00 87.88 172 ALA A C 1
ATOM 1269 O O . ALA A 1 172 ? 11.590 -9.695 3.257 1.00 87.88 172 ALA A O 1
ATOM 1270 N N . GLY A 1 173 ? 12.221 -9.809 1.107 1.00 89.50 173 GLY A N 1
ATOM 1271 C CA . GLY A 1 173 ? 11.956 -11.240 0.961 1.00 89.50 173 GLY A CA 1
ATOM 1272 C C . GLY A 1 173 ? 10.463 -11.580 0.918 1.00 89.50 173 GLY A C 1
ATOM 1273 O O . GLY A 1 173 ? 10.072 -12.663 1.357 1.00 89.50 173 GLY A O 1
ATOM 1274 N N . VAL A 1 174 ? 9.626 -10.659 0.431 1.00 90.81 174 VAL A N 1
ATOM 1275 C CA . VAL A 1 174 ? 8.170 -10.832 0.319 1.00 90.81 174 VAL A CA 1
ATOM 1276 C C . VAL A 1 174 ? 7.703 -10.563 -1.109 1.00 90.81 174 VAL A C 1
ATOM 1278 O O . VAL A 1 174 ? 8.354 -9.841 -1.866 1.00 90.81 174 VAL A O 1
ATOM 1281 N N . THR A 1 175 ? 6.564 -11.137 -1.494 1.00 93.50 175 THR A N 1
ATOM 1282 C CA . THR A 1 175 ? 6.016 -10.938 -2.839 1.00 93.50 175 THR A CA 1
ATOM 1283 C C . THR A 1 175 ? 4.922 -9.872 -2.850 1.00 93.50 175 THR A C 1
ATOM 1285 O O . THR A 1 175 ? 4.069 -9.818 -1.960 1.00 93.50 175 THR A O 1
ATOM 1288 N N . LEU A 1 176 ? 4.919 -9.039 -3.889 1.00 95.50 176 LEU A N 1
ATOM 1289 C CA . LEU A 1 176 ? 3.841 -8.113 -4.218 1.00 95.50 176 LEU A CA 1
ATOM 1290 C C . LEU A 1 176 ? 2.547 -8.863 -4.519 1.00 95.50 176 LEU A C 1
ATOM 1292 O O . LEU A 1 176 ? 1.479 -8.349 -4.219 1.00 95.50 176 LEU A O 1
ATOM 1296 N N . GLU A 1 177 ? 2.623 -10.088 -5.045 1.00 95.12 177 GLU A N 1
ATOM 1297 C CA . GLU A 1 177 ? 1.444 -10.941 -5.206 1.00 95.12 177 GLU A CA 1
ATOM 1298 C C . GLU A 1 177 ? 0.808 -11.291 -3.853 1.00 95.12 177 GLU A C 1
ATOM 1300 O O . GLU A 1 177 ? -0.397 -11.119 -3.686 1.00 95.12 177 GLU A O 1
ATOM 1305 N N . ALA A 1 178 ? 1.596 -11.696 -2.849 1.00 94.25 178 ALA A N 1
ATOM 1306 C CA . ALA A 1 178 ? 1.062 -11.963 -1.513 1.00 94.25 178 ALA A CA 1
ATOM 1307 C C . ALA A 1 178 ? 0.479 -10.694 -0.872 1.00 94.25 178 ALA A C 1
ATOM 1309 O O . ALA A 1 178 ? -0.586 -10.750 -0.254 1.00 94.25 178 ALA A O 1
ATOM 1310 N N . ALA A 1 179 ? 1.152 -9.552 -1.047 1.00 96.19 179 ALA A N 1
ATOM 1311 C CA . ALA A 1 179 ? 0.671 -8.255 -0.579 1.00 96.19 179 ALA A CA 1
ATOM 1312 C C . ALA A 1 179 ? -0.659 -7.869 -1.243 1.00 96.19 179 ALA A C 1
ATOM 1314 O O . ALA A 1 179 ? -1.609 -7.504 -0.554 1.00 96.19 179 ALA A O 1
ATOM 1315 N N . ALA A 1 180 ? -0.763 -8.030 -2.562 1.00 96.56 180 ALA A N 1
ATOM 1316 C CA . ALA A 1 180 ? -1.968 -7.763 -3.333 1.00 96.56 180 ALA A CA 1
ATOM 1317 C C . ALA A 1 180 ? -3.122 -8.692 -2.947 1.00 96.56 180 ALA A C 1
ATOM 1319 O O . ALA A 1 180 ? -4.217 -8.208 -2.690 1.00 96.56 180 ALA A O 1
ATOM 1320 N N . ILE A 1 181 ? -2.893 -10.005 -2.842 1.00 94.88 181 ILE A N 1
ATOM 1321 C CA . ILE A 1 181 ? -3.925 -10.976 -2.443 1.00 94.88 181 ILE A CA 1
ATOM 1322 C C . ILE A 1 181 ? -4.435 -10.667 -1.030 1.00 94.88 181 ILE A C 1
ATOM 1324 O O . ILE A 1 181 ? -5.646 -10.615 -0.807 1.00 94.88 181 ILE A O 1
ATOM 1328 N N . LYS A 1 182 ? -3.527 -10.415 -0.073 1.00 94.12 182 LYS A N 1
ATOM 1329 C CA . LYS A 1 182 ? -3.903 -10.043 1.301 1.00 94.12 182 LYS A CA 1
ATOM 1330 C C . LYS A 1 182 ? -4.683 -8.726 1.320 1.00 94.12 182 LYS A C 1
ATOM 1332 O O . LYS A 1 182 ? -5.684 -8.621 2.027 1.00 94.12 182 LYS A O 1
ATOM 1337 N N . ASN A 1 183 ? -4.253 -7.742 0.532 1.00 95.31 183 ASN A N 1
ATOM 1338 C CA . ASN A 1 183 ? -4.938 -6.462 0.403 1.00 95.31 183 ASN A CA 1
ATOM 1339 C C . ASN A 1 183 ? -6.337 -6.624 -0.214 1.00 95.31 183 ASN A C 1
ATOM 1341 O O . ASN A 1 183 ? -7.288 -6.114 0.366 1.00 95.31 183 ASN A O 1
ATOM 1345 N N . LEU A 1 184 ? -6.500 -7.398 -1.293 1.00 93.19 184 LEU A N 1
ATOM 1346 C CA . LEU A 1 184 ? -7.804 -7.697 -1.901 1.00 93.19 184 LEU A CA 1
ATOM 1347 C C . LEU A 1 184 ? -8.759 -8.359 -0.900 1.00 93.19 184 LEU A C 1
ATOM 1349 O O . LEU A 1 184 ? -9.908 -7.935 -0.770 1.00 93.19 184 LEU A O 1
ATOM 1353 N N . ALA A 1 185 ? -8.276 -9.339 -0.131 1.00 90.38 185 ALA A N 1
ATOM 1354 C CA . ALA A 1 185 ? -9.061 -9.949 0.939 1.00 90.38 185 ALA A CA 1
ATOM 1355 C C . ALA A 1 185 ? -9.502 -8.900 1.982 1.00 90.38 185 ALA A C 1
ATOM 1357 O O . ALA A 1 185 ? -10.690 -8.792 2.279 1.00 90.38 185 ALA A O 1
ATOM 1358 N N . LYS A 1 186 ? -8.576 -8.057 2.460 1.00 87.88 186 LYS A N 1
ATOM 1359 C CA . LYS A 1 186 ? -8.835 -6.986 3.443 1.00 87.88 186 LYS A CA 1
ATOM 1360 C C . LYS A 1 186 ? -9.842 -5.942 2.945 1.00 87.88 186 LYS A C 1
ATOM 1362 O O . LYS A 1 186 ? -10.765 -5.580 3.673 1.00 87.88 186 LYS A O 1
ATOM 1367 N N . ILE A 1 187 ? -9.682 -5.436 1.722 1.00 83.88 187 ILE A N 1
ATOM 1368 C CA . ILE A 1 187 ? -10.567 -4.395 1.176 1.00 83.88 187 ILE A CA 1
ATOM 1369 C C . ILE A 1 187 ? -11.937 -4.961 0.785 1.00 83.88 187 ILE A C 1
ATOM 1371 O O . ILE A 1 187 ? -12.935 -4.256 0.925 1.00 83.88 187 ILE A O 1
ATOM 1375 N N . SER A 1 188 ? -12.010 -6.228 0.359 1.00 80.88 188 SER A N 1
ATOM 1376 C CA . SER A 1 188 ? -13.283 -6.898 0.061 1.00 80.88 188 SER A CA 1
ATOM 1377 C C . SER A 1 188 ? -14.114 -7.178 1.317 1.00 80.88 188 SER A C 1
ATOM 1379 O O . SER A 1 188 ? -15.329 -7.010 1.277 1.00 80.88 188 SER A O 1
ATOM 1381 N N . ASP A 1 189 ? -13.474 -7.514 2.442 1.00 76.12 189 ASP A N 1
ATOM 1382 C CA . ASP A 1 189 ? -14.138 -7.666 3.744 1.00 76.12 189 ASP A CA 1
ATOM 1383 C C . ASP A 1 189 ? -14.680 -6.326 4.266 1.00 76.12 189 ASP A C 1
ATOM 1385 O O . ASP A 1 189 ? -15.802 -6.229 4.767 1.00 76.12 189 ASP A O 1
ATOM 1389 N N . ARG A 1 190 ? -13.909 -5.248 4.084 1.00 75.19 190 ARG A N 1
ATOM 1390 C CA . ARG A 1 190 ? -14.277 -3.912 4.568 1.00 75.19 190 ARG A CA 1
ATOM 1391 C C . ARG A 1 190 ? -15.313 -3.203 3.682 1.00 75.19 190 ARG A C 1
ATOM 1393 O O . ARG A 1 190 ? -16.147 -2.457 4.203 1.00 75.19 190 ARG A O 1
ATOM 1400 N N . TRP A 1 191 ? -15.302 -3.459 2.372 1.00 67.19 191 TRP A N 1
ATOM 1401 C CA . TRP A 1 191 ? -16.277 -2.950 1.394 1.00 67.19 191 TRP A CA 1
ATOM 1402 C C . TRP A 1 191 ? -16.859 -4.081 0.532 1.00 67.19 191 TRP A C 1
ATOM 1404 O O . TRP A 1 191 ? -16.609 -4.143 -0.676 1.00 67.19 191 TRP A O 1
ATOM 1414 N N . PRO A 1 192 ? -17.674 -4.971 1.122 1.00 66.44 192 PRO A N 1
ATOM 1415 C CA . PRO A 1 192 ? -18.241 -6.090 0.390 1.00 66.44 192 PRO A CA 1
ATOM 1416 C C . PRO A 1 192 ? -19.283 -5.591 -0.615 1.00 66.44 192 PRO A C 1
ATOM 1418 O O . PRO A 1 192 ? -20.125 -4.747 -0.293 1.00 66.44 192 PRO A O 1
ATOM 1421 N N . ARG A 1 193 ? -19.246 -6.140 -1.838 1.00 64.75 193 ARG A N 1
ATOM 1422 C CA . ARG A 1 193 ? -20.249 -5.860 -2.885 1.00 64.75 193 ARG A CA 1
ATOM 1423 C C . ARG A 1 193 ? -21.656 -6.265 -2.441 1.00 64.75 193 ARG A C 1
ATOM 1425 O O . ARG A 1 193 ? -22.620 -5.573 -2.749 1.00 64.75 193 ARG A O 1
ATOM 1432 N N . GLU A 1 194 ? -21.750 -7.362 -1.698 1.00 72.75 194 GLU A N 1
ATOM 1433 C CA . GLU A 1 194 ? -22.967 -7.839 -1.056 1.00 72.75 194 GLU A CA 1
ATOM 1434 C C . GLU A 1 194 ? -22.664 -8.094 0.423 1.00 72.75 194 GLU A C 1
ATOM 1436 O O . GLU A 1 194 ? -21.804 -8.905 0.765 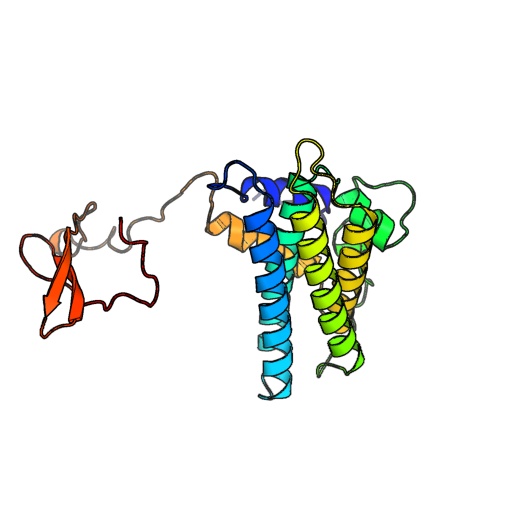1.00 72.75 194 GLU A O 1
ATOM 1441 N N . ARG A 1 195 ? -23.343 -7.374 1.320 1.00 71.44 195 ARG A N 1
ATOM 1442 C CA . ARG A 1 195 ? -23.192 -7.575 2.765 1.00 71.44 195 ARG A CA 1
ATOM 1443 C C . ARG A 1 195 ? -23.975 -8.808 3.192 1.00 71.44 195 ARG A C 1
ATOM 1445 O O . ARG A 1 195 ? -25.162 -8.716 3.495 1.00 71.44 195 ARG A O 1
ATOM 1452 N N . GLN A 1 196 ? -23.298 -9.946 3.240 1.00 72.62 196 GLN A N 1
ATOM 1453 C CA . GLN A 1 196 ? -23.838 -11.150 3.858 1.00 72.62 196 GLN A CA 1
ATOM 1454 C C . GLN A 1 196 ? -23.461 -11.148 5.337 1.00 72.62 196 GLN A C 1
ATOM 1456 O O . GLN A 1 196 ? -22.319 -11.400 5.713 1.00 72.62 196 GLN A O 1
ATOM 1461 N N . TYR A 1 197 ? -24.425 -10.803 6.186 1.00 75.94 197 TYR A N 1
ATOM 1462 C CA . TYR A 1 197 ? -24.240 -10.892 7.627 1.00 75.94 197 TYR A CA 1
ATOM 1463 C C . TYR A 1 197 ? -24.363 -12.358 8.056 1.00 75.94 197 TYR A C 1
ATOM 1465 O O . TYR A 1 197 ? -25.314 -13.024 7.633 1.00 75.94 197 TYR A O 1
ATOM 1473 N N . PRO A 1 198 ? -23.442 -12.879 8.887 1.00 79.38 198 PRO A N 1
ATOM 1474 C CA . PRO A 1 198 ? -23.600 -14.214 9.441 1.00 79.38 198 PRO A CA 1
ATOM 1475 C C . PRO A 1 198 ? -24.883 -14.293 10.276 1.00 79.38 198 PRO A C 1
ATOM 1477 O O . PRO A 1 198 ? -25.434 -13.273 10.706 1.00 79.38 198 PRO A O 1
ATOM 1480 N N . ALA A 1 199 ? -25.346 -15.520 10.534 1.00 86.62 199 ALA A N 1
ATOM 1481 C CA . ALA A 1 199 ? -26.417 -15.731 11.498 1.00 86.62 199 ALA A CA 1
ATOM 1482 C C . ALA A 1 199 ? -26.051 -15.042 12.827 1.00 86.62 199 ALA A C 1
ATOM 1484 O O . ALA A 1 199 ? -24.879 -15.067 13.221 1.00 86.62 199 ALA A O 1
ATOM 1485 N N . PRO A 1 200 ? -27.018 -14.419 13.522 1.00 87.31 200 PRO A N 1
ATOM 1486 C CA . PRO A 1 200 ? -26.737 -13.812 14.810 1.00 87.31 200 PRO A CA 1
ATOM 1487 C C . PRO A 1 200 ? -26.099 -14.818 15.769 1.00 87.31 200 PRO A C 1
ATOM 1489 O O . PRO A 1 200 ? -26.501 -15.981 15.804 1.00 87.31 200 PRO A O 1
ATOM 1492 N N . LEU A 1 201 ? -25.122 -14.363 16.554 1.00 90.44 201 LEU A N 1
ATOM 1493 C CA . LEU A 1 201 ? -24.369 -15.208 17.490 1.00 90.44 201 LEU A CA 1
ATOM 1494 C C . LEU A 1 201 ? -25.292 -16.007 18.434 1.00 90.44 201 LEU A C 1
ATOM 1496 O O . LEU A 1 201 ? -25.003 -17.137 18.803 1.00 90.44 201 LEU A O 1
ATOM 1500 N N . ASP A 1 202 ? -26.421 -15.404 18.790 1.00 91.88 202 ASP A N 1
ATOM 1501 C CA . ASP A 1 202 ? -27.451 -15.878 19.708 1.00 91.88 202 ASP A CA 1
ATOM 1502 C C . ASP A 1 202 ? -28.636 -16.563 18.998 1.00 91.88 202 ASP A C 1
ATOM 1504 O O . ASP A 1 202 ? -29.678 -16.785 19.609 1.00 91.88 202 ASP A O 1
ATOM 1508 N N . ALA A 1 203 ? -28.533 -16.888 17.703 1.00 91.12 203 ALA A N 1
ATOM 1509 C CA . ALA A 1 203 ? -29.660 -17.417 16.925 1.00 91.12 203 ALA A CA 1
ATOM 1510 C C . ALA A 1 203 ? -30.249 -18.722 17.495 1.00 91.12 203 ALA A C 1
ATOM 1512 O O . ALA A 1 203 ? -31.449 -18.963 17.359 1.00 91.12 203 ALA A O 1
ATOM 1513 N N . LEU A 1 204 ? -29.410 -19.543 18.135 1.00 93.38 204 LEU A N 1
ATOM 1514 C CA . LEU A 1 204 ? -29.798 -20.805 18.773 1.00 93.38 204 LEU A CA 1
ATOM 1515 C C . LEU A 1 204 ? -30.080 -20.672 20.275 1.00 93.38 204 LEU A C 1
ATOM 1517 O O . LEU A 1 204 ? -30.501 -21.649 20.883 1.00 93.38 204 LEU A O 1
ATOM 1521 N N . ALA A 1 205 ? -29.848 -19.497 20.865 1.00 92.75 205 ALA A N 1
ATOM 1522 C CA . ALA A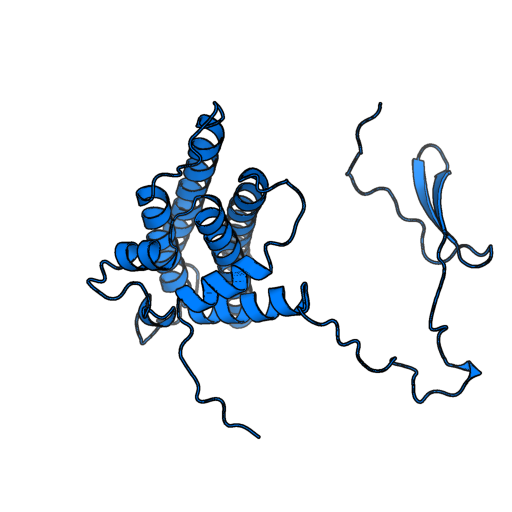 1 205 ? -30.106 -19.265 22.281 1.00 92.75 205 ALA A CA 1
ATOM 1523 C C . ALA A 1 205 ? -31.615 -19.218 22.561 1.00 92.75 205 ALA A C 1
ATOM 1525 O O . ALA A 1 205 ? -32.425 -19.018 21.640 1.00 92.75 205 ALA A O 1
ATOM 1526 N N . ASP A 1 206 ? -31.996 -19.367 23.826 1.00 94.44 206 ASP A N 1
ATOM 1527 C CA . ASP A 1 206 ? -33.386 -19.214 24.247 1.00 94.44 206 ASP A CA 1
ATOM 1528 C C . ASP A 1 206 ? -33.876 -17.777 24.031 1.00 94.44 206 ASP A C 1
ATOM 1530 O O . ASP A 1 206 ? -33.094 -16.833 23.929 1.00 94.44 206 ASP A O 1
ATOM 1534 N N . ALA A 1 207 ? -35.196 -17.590 23.926 1.00 88.81 207 ALA A N 1
ATOM 1535 C CA . ALA A 1 207 ? -35.782 -16.298 23.559 1.00 88.81 207 ALA A CA 1
ATOM 1536 C C . ALA A 1 207 ? -35.349 -15.141 24.483 1.00 88.81 207 ALA A C 1
ATOM 1538 O O . ALA A 1 207 ? -35.190 -14.018 24.009 1.00 88.81 207 ALA A O 1
ATOM 1539 N N . GLU A 1 208 ? -35.132 -15.425 25.768 1.00 90.81 208 GLU A N 1
ATOM 1540 C CA . GLU A 1 208 ? -34.724 -14.448 26.788 1.00 90.81 208 GLU A CA 1
ATOM 1541 C C . GLU A 1 208 ? -33.218 -14.138 26.768 1.00 90.81 208 GLU A C 1
ATOM 1543 O O . GLU A 1 208 ? -32.794 -13.090 27.250 1.00 90.81 208 GLU A O 1
ATOM 1548 N N . GLU A 1 209 ? -32.413 -15.010 26.160 1.00 90.12 209 GLU A N 1
ATOM 1549 C CA . GLU A 1 209 ? -30.963 -14.849 26.000 1.00 90.12 209 GLU A CA 1
ATOM 1550 C C . GLU A 1 209 ? -30.594 -14.205 24.655 1.00 90.12 209 GLU A C 1
ATOM 1552 O O . GLU A 1 209 ? -29.424 -13.925 24.376 1.00 90.12 209 GLU A O 1
ATOM 1557 N N . ARG A 1 210 ? -31.596 -13.949 23.804 1.00 91.31 210 ARG A N 1
ATOM 1558 C CA . ARG A 1 210 ? -31.404 -13.318 22.501 1.00 91.31 210 ARG A CA 1
ATOM 1559 C C . ARG A 1 210 ? -31.244 -11.808 22.619 1.00 91.31 210 ARG A C 1
ATOM 1561 O O . ARG A 1 210 ? -32.052 -11.107 23.229 1.00 91.31 210 ARG A O 1
ATOM 1568 N N . LEU A 1 211 ? -30.240 -11.277 21.928 1.00 89.06 211 LEU A N 1
ATOM 1569 C CA . LEU A 1 211 ? -30.073 -9.843 21.759 1.00 89.06 211 LEU A CA 1
ATOM 1570 C C . LEU A 1 211 ? -31.162 -9.287 20.824 1.00 89.06 211 LEU A C 1
ATOM 1572 O O . LEU A 1 211 ? -31.519 -9.912 19.817 1.00 89.06 211 LEU A O 1
ATOM 1576 N N . PRO A 1 212 ? -31.670 -8.071 21.093 1.00 87.94 212 PRO A N 1
ATOM 1577 C CA . PRO A 1 212 ? -32.585 -7.399 20.180 1.00 87.94 212 PRO A CA 1
ATOM 1578 C C . PRO A 1 212 ? -31.951 -7.199 18.802 1.00 87.94 212 PRO A C 1
ATOM 1580 O O . PRO A 1 212 ? -30.812 -6.750 18.690 1.00 87.94 212 PRO A O 1
ATOM 1583 N N . ARG A 1 213 ? -32.716 -7.479 17.740 1.00 87.19 213 ARG A N 1
ATOM 1584 C CA . ARG A 1 213 ? -32.246 -7.359 16.344 1.00 87.19 213 ARG A CA 1
ATOM 1585 C C . ARG A 1 213 ? -32.036 -5.914 15.895 1.00 87.19 213 ARG A C 1
ATOM 1587 O O . ARG A 1 213 ? -31.355 -5.672 14.907 1.00 87.19 213 ARG A O 1
ATOM 1594 N N . SER A 1 214 ? -32.600 -4.966 16.635 1.00 86.75 214 SER A N 1
ATOM 1595 C CA . SER A 1 214 ? -32.337 -3.542 16.490 1.00 86.75 214 SER A CA 1
ATOM 1596 C C . SER A 1 214 ? -32.178 -2.917 17.870 1.00 86.75 214 SER A C 1
ATOM 1598 O O . SER A 1 214 ? -32.939 -3.217 18.795 1.00 86.75 214 SER A O 1
ATOM 1600 N N . ILE A 1 215 ? -31.165 -2.066 18.017 1.00 88.75 215 ILE A N 1
ATOM 1601 C CA . ILE A 1 215 ? -30.861 -1.338 19.245 1.00 88.75 215 ILE A CA 1
ATOM 1602 C C . ILE A 1 215 ? -30.668 0.132 18.873 1.00 88.75 215 ILE A C 1
ATOM 1604 O O . ILE A 1 215 ? -29.805 0.461 18.064 1.00 88.75 215 ILE A O 1
ATOM 1608 N N . ALA A 1 216 ? -31.453 1.014 19.490 1.00 91.38 216 ALA A N 1
ATOM 1609 C CA . ALA A 1 216 ? -31.253 2.454 19.401 1.00 91.38 216 ALA A CA 1
ATOM 1610 C C . ALA A 1 216 ? -30.344 2.918 20.546 1.00 91.38 216 ALA A C 1
ATOM 1612 O O . ALA A 1 216 ? -30.651 2.675 21.717 1.00 91.38 216 ALA A O 1
ATOM 1613 N N . ILE A 1 217 ? -29.238 3.575 20.198 1.00 92.19 217 ILE A N 1
ATOM 1614 C CA . ILE A 1 217 ? -28.313 4.201 21.145 1.00 92.19 217 ILE A CA 1
ATOM 1615 C C . ILE A 1 217 ? -28.339 5.709 20.920 1.00 92.19 217 ILE A C 1
ATOM 1617 O O . ILE A 1 217 ? -28.085 6.188 19.817 1.00 92.19 217 ILE A O 1
ATOM 1621 N N . GLU A 1 218 ? -28.627 6.456 21.977 1.00 91.94 218 GLU A N 1
ATOM 1622 C CA . GLU A 1 218 ? -28.487 7.905 22.007 1.00 91.94 218 GLU A CA 1
ATOM 1623 C C . GLU A 1 218 ? -27.035 8.254 22.338 1.00 91.94 218 GLU A C 1
ATOM 1625 O O . GLU A 1 218 ? -26.520 7.854 23.384 1.00 91.94 218 GLU A O 1
ATOM 1630 N N . ILE A 1 219 ? -26.380 9.016 21.464 1.00 92.00 219 ILE A N 1
ATOM 1631 C CA . ILE A 1 219 ? -25.023 9.524 21.681 1.00 92.00 219 ILE A CA 1
ATOM 1632 C C . ILE A 1 219 ? -25.119 11.034 21.872 1.00 92.00 219 ILE A C 1
ATOM 1634 O O . ILE A 1 219 ? -25.630 11.733 20.999 1.00 92.00 219 ILE A O 1
ATOM 1638 N N . PHE A 1 220 ? -24.645 11.542 23.010 1.00 90.00 220 PHE A N 1
ATOM 1639 C CA . PHE A 1 220 ? -24.707 12.972 23.320 1.00 90.00 220 PHE A CA 1
ATOM 1640 C C . PHE A 1 220 ? -23.477 13.451 24.089 1.00 90.00 220 PHE A C 1
ATOM 1642 O O . PHE A 1 220 ? -22.849 12.701 24.839 1.00 90.00 220 PHE A O 1
ATOM 1649 N N . GLU A 1 221 ? -23.136 14.724 23.909 1.00 91.88 221 GLU A N 1
ATOM 1650 C CA . GLU A 1 221 ? -22.050 15.378 24.632 1.00 91.88 221 GLU A CA 1
ATOM 1651 C C . GLU A 1 221 ? -22.568 16.011 25.929 1.00 91.88 221 GLU A C 1
ATOM 1653 O O . GLU A 1 221 ? -23.666 16.568 25.984 1.00 91.88 221 GLU A O 1
ATOM 1658 N N . ARG A 1 222 ? -21.769 15.933 26.995 1.00 89.06 222 ARG A N 1
ATOM 1659 C CA . ARG A 1 222 ? -22.032 16.625 28.258 1.00 89.06 222 ARG A CA 1
ATOM 1660 C C . ARG A 1 222 ? -20.729 17.058 28.910 1.00 89.06 222 ARG A C 1
ATOM 1662 O O . ARG A 1 222 ? -19.771 16.287 28.991 1.00 89.06 222 ARG A O 1
ATOM 1669 N N . GLU A 1 223 ? -20.718 18.280 29.422 1.00 90.12 223 GLU A N 1
ATOM 1670 C CA . GLU A 1 223 ? -19.590 18.817 30.172 1.00 90.12 223 GLU A CA 1
ATOM 1671 C C . GLU A 1 223 ? -19.603 18.314 31.622 1.00 90.12 223 GLU A C 1
ATOM 1673 O O . GLU A 1 223 ? -20.627 18.340 32.306 1.00 90.12 223 GLU A O 1
ATOM 1678 N N . VAL A 1 224 ? -18.457 17.828 32.099 1.00 85.50 224 VAL A N 1
ATOM 1679 C CA . VAL A 1 224 ? -18.261 17.386 33.482 1.00 85.50 224 VAL A CA 1
ATOM 1680 C C . VAL A 1 224 ? -16.941 17.959 33.983 1.00 85.50 224 VAL A C 1
ATOM 1682 O O . VAL A 1 224 ? -15.878 17.577 33.502 1.00 85.50 224 VAL A O 1
ATOM 1685 N N . ARG A 1 225 ? -17.009 18.857 34.977 1.00 86.06 225 ARG A N 1
ATOM 1686 C CA . ARG A 1 225 ? -15.838 19.516 35.593 1.00 86.06 225 ARG A CA 1
ATOM 1687 C C . ARG A 1 225 ? -14.912 20.192 34.562 1.00 86.06 225 ARG A C 1
ATOM 1689 O O . ARG A 1 225 ? -13.703 19.985 34.600 1.00 86.06 225 ARG A O 1
ATOM 1696 N N . GLY A 1 226 ? -15.478 20.962 33.629 1.00 86.44 226 GLY A N 1
ATOM 1697 C CA . GLY A 1 226 ? -14.705 21.706 32.625 1.00 86.44 226 GLY A CA 1
ATOM 1698 C C . GLY A 1 226 ? -14.211 20.877 31.437 1.00 86.44 226 GLY A C 1
ATOM 1699 O O . GLY A 1 226 ? -13.428 21.372 30.631 1.00 86.44 226 GLY A O 1
ATOM 1700 N N . ARG A 1 227 ? -14.614 19.602 31.324 1.00 83.44 227 ARG A N 1
ATOM 1701 C CA . ARG A 1 227 ? -14.223 18.723 30.215 1.00 83.44 227 ARG A CA 1
ATOM 1702 C C . ARG A 1 227 ? -15.448 18.091 29.563 1.00 83.44 227 ARG A C 1
ATOM 1704 O O . ARG A 1 227 ? -16.299 17.528 30.250 1.00 83.44 227 ARG A O 1
ATOM 1711 N N . THR A 1 228 ? -15.522 18.160 28.237 1.00 86.75 228 THR A N 1
ATOM 1712 C CA . THR A 1 228 ? -16.588 17.524 27.453 1.00 86.75 228 THR A CA 1
ATOM 1713 C C . THR A 1 228 ? -16.350 16.025 27.335 1.00 86.75 228 THR A C 1
ATOM 1715 O O . THR A 1 228 ? -15.267 15.576 26.946 1.00 86.75 228 THR A O 1
ATOM 1718 N N . TYR A 1 229 ? -17.386 15.255 27.644 1.00 87.19 229 TYR A N 1
ATOM 1719 C CA . TYR A 1 229 ? -17.429 13.811 27.461 1.00 87.19 229 TYR A CA 1
ATOM 1720 C C . TYR A 1 229 ? -18.596 13.439 26.554 1.00 87.19 229 TYR A C 1
ATOM 1722 O O . TYR A 1 229 ? -19.638 14.092 26.571 1.00 87.19 229 TYR A O 1
ATOM 1730 N N . VAL A 1 230 ? -18.430 12.355 25.808 1.00 91.12 230 VAL A N 1
ATOM 1731 C CA . VAL A 1 230 ? -19.496 11.703 25.054 1.00 91.12 230 VAL A CA 1
ATOM 1732 C C . VAL A 1 230 ? -20.079 10.590 25.920 1.00 91.12 230 VAL A C 1
ATOM 1734 O O . VAL A 1 230 ? -19.349 9.750 26.456 1.00 91.12 230 VAL A O 1
ATOM 1737 N N . PHE A 1 231 ? -21.399 10.597 26.059 1.00 91.19 231 PHE A N 1
ATOM 1738 C CA . PHE A 1 231 ? -22.177 9.578 26.749 1.00 91.19 231 PHE A CA 1
ATOM 1739 C C . PHE A 1 231 ? -22.990 8.781 25.734 1.00 91.19 231 PHE A C 1
ATOM 1741 O O . PHE A 1 231 ? -23.445 9.319 24.725 1.00 91.19 231 PHE A O 1
ATOM 1748 N N . GLN A 1 232 ? -23.174 7.498 26.032 1.00 94.19 232 GLN A N 1
ATOM 1749 C CA . GLN A 1 232 ? -24.061 6.608 25.296 1.00 94.19 232 GLN A CA 1
ATOM 1750 C C . GLN A 1 232 ? -25.202 6.205 26.223 1.00 94.19 232 GLN A C 1
ATOM 1752 O O . GLN A 1 232 ? -24.973 5.845 27.380 1.00 94.19 232 GLN A O 1
ATOM 1757 N N . ARG A 1 233 ? -26.437 6.278 25.734 1.00 93.06 233 ARG A N 1
ATOM 1758 C CA . ARG A 1 233 ? -27.634 5.945 26.503 1.00 93.06 233 ARG A CA 1
ATOM 1759 C C . ARG A 1 233 ? -28.556 5.051 25.699 1.00 93.06 233 ARG A C 1
ATOM 1761 O O . ARG A 1 233 ? -28.744 5.243 24.503 1.00 93.06 233 ARG A O 1
ATOM 1768 N N . ARG A 1 234 ? -29.152 4.079 26.378 1.00 91.38 234 ARG A N 1
ATOM 1769 C CA . ARG A 1 234 ? -30.168 3.187 25.828 1.00 91.38 234 ARG A CA 1
ATOM 1770 C C . ARG A 1 234 ? -31.352 3.158 26.779 1.00 91.38 234 ARG A C 1
ATOM 1772 O O . ARG A 1 234 ? -31.173 2.864 27.956 1.00 91.38 234 ARG A O 1
ATOM 1779 N N . ASN A 1 235 ? -32.550 3.457 26.280 1.00 89.06 235 ASN A N 1
ATOM 1780 C CA . ASN A 1 235 ? -33.789 3.470 27.070 1.00 89.06 235 ASN A CA 1
ATOM 1781 C C . ASN A 1 235 ? -33.658 4.265 28.387 1.00 89.06 235 ASN A C 1
ATOM 1783 O O . ASN A 1 235 ? -34.077 3.805 29.445 1.00 89.06 235 ASN A O 1
ATOM 1787 N N . GLY A 1 236 ? -33.013 5.435 28.344 1.00 87.62 236 GLY A N 1
ATOM 1788 C CA . GLY A 1 236 ? -32.803 6.270 29.532 1.00 87.62 236 GLY A CA 1
ATOM 1789 C C . GLY A 1 236 ? -31.631 5.857 30.438 1.00 87.62 236 GLY A C 1
ATOM 1790 O O . GLY A 1 236 ? -31.259 6.634 31.315 1.00 87.62 236 GLY A O 1
ATOM 1791 N N . ILE A 1 237 ? -30.997 4.703 30.207 1.00 89.31 237 ILE A N 1
ATOM 1792 C CA . ILE A 1 237 ? -29.877 4.191 31.011 1.00 89.31 237 ILE A CA 1
ATOM 1793 C C . ILE A 1 237 ? -28.555 4.464 30.292 1.00 89.31 237 ILE A C 1
ATOM 1795 O O . ILE A 1 237 ? -28.382 4.081 29.135 1.00 89.31 237 ILE A O 1
ATOM 1799 N N . ASN A 1 238 ? -27.614 5.130 30.967 1.00 89.69 238 ASN A N 1
ATOM 1800 C CA . ASN A 1 238 ? -26.267 5.309 30.424 1.00 89.69 238 ASN A CA 1
ATOM 1801 C C . ASN A 1 238 ? -25.556 3.954 30.373 1.00 89.69 238 ASN A C 1
ATOM 1803 O O . ASN A 1 238 ? -25.525 3.237 31.373 1.00 89.69 238 ASN A O 1
ATOM 1807 N N . ILE A 1 239 ? -24.988 3.623 29.219 1.00 88.75 239 ILE A N 1
ATOM 1808 C CA . ILE A 1 239 ? -24.294 2.359 28.981 1.00 88.75 239 ILE A CA 1
ATOM 1809 C C . ILE A 1 239 ? -22.842 2.614 28.578 1.00 88.75 239 ILE A C 1
ATOM 1811 O O . ILE A 1 239 ? -22.540 3.586 27.885 1.00 88.75 239 ILE A O 1
ATOM 1815 N N . GLY A 1 240 ? -21.954 1.714 29.001 1.00 85.88 240 GLY A N 1
ATOM 1816 C CA . GLY A 1 240 ? -20.517 1.826 28.759 1.00 85.88 240 GLY A CA 1
ATOM 1817 C C . GLY A 1 240 ? -19.844 2.962 29.536 1.00 85.88 240 GLY A C 1
ATOM 1818 O O . GLY A 1 240 ? -20.475 3.701 30.295 1.00 85.88 240 GLY A O 1
ATOM 1819 N N . ASP A 1 241 ? -18.535 3.092 29.337 1.00 84.62 241 ASP A N 1
ATOM 1820 C CA . ASP A 1 241 ? -17.753 4.176 29.923 1.00 84.62 241 ASP A CA 1
ATOM 1821 C C . ASP A 1 241 ? -17.890 5.472 29.118 1.00 84.62 241 ASP A C 1
ATOM 1823 O O . ASP A 1 241 ? -18.061 5.478 27.897 1.00 84.62 241 ASP A O 1
ATOM 1827 N N . ARG A 1 242 ? -17.775 6.607 29.818 1.00 83.12 242 ARG A N 1
ATOM 1828 C CA . ARG A 1 242 ? -17.722 7.929 29.180 1.00 83.12 242 ARG A CA 1
ATOM 1829 C C . ARG A 1 242 ? -16.502 8.015 28.262 1.00 83.12 242 ARG A C 1
ATOM 1831 O O . ARG A 1 242 ? -15.374 7.779 28.693 1.00 83.12 242 ARG A O 1
ATOM 1838 N N . LEU A 1 243 ? -16.719 8.428 27.020 1.00 79.31 243 LEU A N 1
ATOM 1839 C CA . LEU A 1 243 ? -15.642 8.613 26.056 1.00 79.31 243 LEU A CA 1
ATOM 1840 C C . LEU A 1 243 ? -15.171 10.067 26.115 1.00 79.31 243 LEU A C 1
ATOM 1842 O O . LEU A 1 243 ? -15.974 11.000 26.090 1.00 79.31 243 LEU A O 1
ATOM 1846 N N . THR A 1 244 ? -13.866 10.296 26.211 1.00 70.50 244 THR A N 1
ATOM 1847 C CA . THR A 1 244 ? -13.310 11.631 25.956 1.00 70.50 244 THR A CA 1
ATOM 1848 C C . THR A 1 244 ? -13.257 11.858 24.455 1.00 70.50 244 THR A C 1
ATOM 1850 O O . THR A 1 244 ? -12.885 10.934 23.731 1.00 70.50 244 THR A O 1
ATOM 1853 N N . ARG A 1 245 ? -13.553 13.078 23.983 1.00 56.06 245 ARG A N 1
ATOM 1854 C CA . ARG A 1 245 ? -13.186 13.466 22.613 1.00 56.06 245 ARG A CA 1
ATOM 1855 C C . ARG A 1 245 ? -11.705 13.129 22.416 1.00 56.06 245 ARG A C 1
ATOM 1857 O O . ARG A 1 245 ? -10.852 13.695 23.103 1.00 56.06 245 ARG A O 1
ATOM 1864 N N . GLY A 1 246 ? -11.410 12.185 21.522 1.00 47.66 246 GLY A N 1
ATOM 1865 C CA . GLY A 1 246 ? -10.077 12.079 20.939 1.00 47.66 246 GLY A CA 1
ATOM 1866 C C . GLY A 1 246 ? -9.730 13.425 20.304 1.00 47.66 246 GLY A C 1
ATOM 1867 O O . GLY A 1 246 ? -10.629 14.185 19.944 1.00 47.66 246 GLY A O 1
ATOM 1868 N N . THR A 1 247 ? -8.447 13.763 20.229 1.00 44.41 247 THR A N 1
ATOM 1869 C CA . THR A 1 247 ? -7.941 15.007 19.632 1.00 44.41 247 THR A CA 1
ATOM 1870 C C . THR A 1 247 ? -8.314 15.082 18.148 1.00 44.41 247 THR A C 1
ATOM 1872 O O . THR A 1 247 ? -7.542 14.712 17.273 1.00 44.41 247 THR A O 1
ATOM 1875 N N . GLY A 1 248 ? -9.538 15.510 17.876 1.00 46.06 248 GLY A N 1
ATOM 1876 C CA . GLY A 1 248 ? -10.142 15.670 16.564 1.00 46.06 248 GLY A CA 1
ATOM 1877 C C . GLY A 1 248 ? -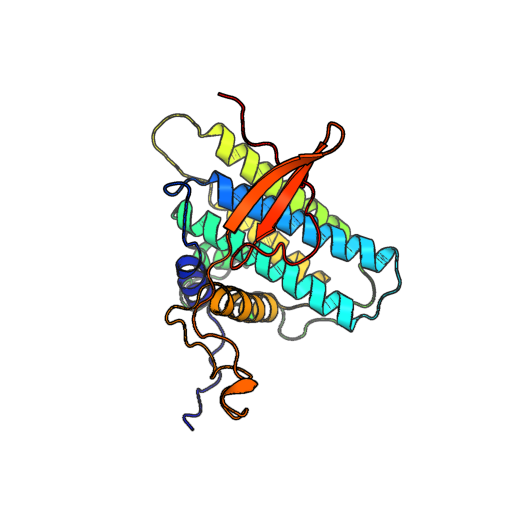11.226 16.720 16.725 1.00 46.06 248 GLY A C 1
ATOM 1878 O O . GLY A 1 248 ? -12.394 16.413 16.942 1.00 46.06 248 GLY A O 1
ATOM 1879 N N . GLN A 1 249 ? -10.794 17.972 16.775 1.00 34.88 249 GLN A N 1
ATOM 1880 C CA . GLN A 1 249 ? -11.654 19.133 16.929 1.00 34.88 249 GLN A CA 1
ATOM 1881 C C . GLN A 1 249 ? -12.316 19.423 15.570 1.00 34.88 249 GLN A C 1
ATOM 1883 O O . GLN A 1 249 ? -11.588 19.665 14.609 1.00 34.88 249 GLN A O 1
ATOM 1888 N N . PRO A 1 250 ? -13.656 19.396 15.439 1.00 38.22 250 PRO A N 1
ATOM 1889 C CA . PRO A 1 250 ? -14.318 19.994 14.287 1.00 38.22 250 PRO A CA 1
ATOM 1890 C C . PRO A 1 250 ? -14.297 21.529 14.421 1.00 38.22 250 PRO A C 1
ATOM 1892 O O . PRO A 1 250 ? -14.278 22.034 15.553 1.00 38.22 250 PRO A O 1
ATOM 1895 N N . PRO A 1 251 ? -14.265 22.273 13.298 1.00 40.06 251 PRO A N 1
ATOM 1896 C CA . PRO A 1 251 ? -14.085 23.720 13.306 1.00 40.06 251 PRO A CA 1
ATOM 1897 C C . PRO A 1 251 ? -15.267 24.407 13.994 1.00 40.06 251 PRO A C 1
ATOM 1899 O O . PRO A 1 251 ? -16.422 24.019 13.813 1.00 40.06 251 PRO A O 1
ATOM 1902 N N . GLN A 1 252 ? -14.957 25.414 14.809 1.00 35.75 252 GLN A N 1
ATOM 1903 C CA . GLN A 1 252 ? -15.961 26.355 15.295 1.00 35.75 252 GLN A CA 1
ATOM 1904 C C . GLN A 1 252 ? -16.442 27.209 14.115 1.00 35.75 252 GLN A C 1
ATOM 1906 O O . GLN A 1 252 ? -15.658 27.495 13.208 1.00 35.75 252 GLN A O 1
ATOM 1911 N N . ALA A 1 253 ? -17.741 27.513 14.133 1.00 45.03 253 ALA A N 1
ATOM 1912 C CA . ALA A 1 253 ? -18.442 28.329 13.146 1.00 45.03 253 ALA A CA 1
ATOM 1913 C C . ALA A 1 253 ? -17.856 29.741 13.014 1.00 45.03 253 ALA A C 1
ATOM 1915 O O . ALA A 1 253 ? -17.347 30.261 14.035 1.00 45.03 253 ALA A O 1
#

Secondary structure (DSSP, 8-state):
---------BHHHHHHHHHHH---SSTT-SHHHHHHHHHHHHHHHHHHHHHHHS---HHHHHHHHHHHHHHHHHHHHHHHHHTT--HHHHHHHHTT--S-TTT-BSGGGS-SS-----SPPHHHHHHHHHHHHHHHHHHHHHHHT-SSS-----HHHHHHHHHHHHHHHHHHT--HHHHHHHHHHHHHHHS-SS--PPPPTTTTS-TTTPPPS----EEEEEEETTEEEEEEEETTEEEEEEEE--S-PPPP-

Organism: NCBI:txid298794

InterPro domains:
  IPR011379 NTP Pyrophosphohydrolase MazG-related, GP37 [cd11541] (13-87)
  IPR041407 MazG, C-terminal [PF18722] (200-245)

pLDDT: mean 83.53, std 15.15, range [34.62, 98.0]

Foldseek 3Di:
DPPPPDDFAAPQNLLVLLLVLPDDDDPLDLQVLLVQLLVLLVQLLVLLVCCVVPVDDLVVSLVSNLQSLLSNVSSLSSNCVSQVHDRLVLLCVLQVPPDCSGGHGLCNSADPDQDADNHQDPVLSVLSVVLSVLSVVQNVQQVVPPDDDHSHRDSVSSSSNSNSSSVNCSSSSHTSSSSSVVSSVVSCVVPPPDDDDPDPPCNVPPPVPDDDPDFDWDWDWDDDPNFIWIWIDGPNHTDDDTHGPDPDDDDDD

Radius of gyration: 22.76 Å; chains: 1; bounding box: 57×56×61 Å